Protein AF-A0A2E9PU95-F1 (afdb_monomer)

Foldseek 3Di:
DDDDDDDPPPPPPDDDPPPPDDPVNVCCVQQVVDPVSVVVNVVVVVVCCVPVVVVVCCVPPPDPCVVCLQCLVCQAFNLQDPVLCVLVVVLLLLVLLLVLLLCLQPVVPPPVVLVVSLVVQLVVVVSSVNRVVVNPDDDPPDDDPPPVSPRSSVSSVVSSVCSNVDDPVSVVVSVVSVVVSLVVSVCSSQFDDCPDPPGHGDDPVSGRPNNVCVSVVVVCCVVVVVVVVVLVVQCVDPPPVSVVVSVVVVVVVVVDD

Secondary structure (DSSP, 8-state):
-------------PPP------HHHHHHHHHSSSHHHHHHHHHHHHHHHHHHHHHHHIIIII--HHHHHHTHHHHHHTT--GGGTHHHHHHHHHHHHHHHHHHHHH-TT-HHHHHHHHHHHHHHHHHHHHHHHTTS---SS-----TTSSHHHHHHHHHHHHHHH--HHHHHHHHHHHHHHHHHHHHHHH-S-TT-SSS----GGGS-HHHHHHHHHHHHHHHHHHHHHHHHHHTT-S-HHHHHHHHHHHHHHHH--

pLDDT: mean 78.93, std 15.14, range [41.62, 97.94]

Solvent-accessible surface area (backbone atoms only — not comparable to full-atom values): 14502 Å² total; per-residue (Å²): 137,85,82,78,81,76,81,79,76,74,77,78,74,69,76,76,82,78,80,80,64,51,75,68,55,45,46,42,63,72,43,50,64,40,75,64,37,39,50,51,46,52,50,51,51,50,51,48,47,67,53,48,50,57,52,50,49,37,61,77,72,66,55,64,61,64,62,52,44,66,36,36,47,46,53,46,39,34,70,45,60,76,92,56,46,64,43,58,50,50,44,50,45,52,50,41,27,48,54,18,25,45,43,19,49,73,47,76,86,48,70,68,54,56,58,51,51,54,48,47,49,41,66,60,45,49,64,56,54,60,18,47,60,64,69,76,61,101,55,96,85,64,86,66,83,61,84,79,70,56,53,58,53,46,43,22,52,48,22,22,52,52,15,58,75,42,54,76,64,51,50,52,52,42,58,52,43,62,68,46,43,59,63,50,40,54,44,54,59,29,27,80,37,78,86,38,92,89,37,46,50,45,59,79,88,33,54,10,70,49,45,48,49,52,53,51,52,50,50,48,49,68,56,44,49,58,52,52,51,52,37,58,51,33,50,69,44,87,52,66,68,57,18,49,53,30,46,52,53,52,53,48,66,72,70,51,133

Radius of gyration: 27.59 Å; Cα contacts (8 Å, |Δi|>4): 178; chains: 1; bounding box: 68×47×90 Å

Mean predicted aligned error: 12.64 Å

Sequence (257 aa):
MAVMAGEHKRRDVLPPPVERYTVLGWLYKNLFSSWYNILLTGLSLGIIYIVLKPTLVWAFTKARWVSVALNMANLFVGVYPREELWRVWWAVYVLVALIGLSWGAHFRNHGRGVVFFSALALLGALPIELSVMDMQRESLLYLPLPAEFLPVGLVGAIAIAVGRFGAQHVRALVNYGWILYVPVVLLLIRGISPEHALLPLVRTSEWGGLMLNIIVSSTALVLGLPIGIALALGRRSQLPVLRALCIAFIEWIRGAP

Structure (mmCIF, N/CA/C/O backbone):
data_AF-A0A2E9PU95-F1
#
_entry.id   AF-A0A2E9PU95-F1
#
loop_
_atom_site.group_PDB
_atom_site.id
_atom_site.type_symbol
_atom_site.label_atom_id
_atom_site.label_alt_id
_atom_site.label_comp_id
_atom_site.label_asym_id
_atom_site.label_entity_id
_atom_site.label_seq_id
_atom_site.pdbx_PDB_ins_code
_atom_site.Cartn_x
_atom_site.Cartn_y
_atom_site.Cartn_z
_atom_site.occupancy
_atom_site.B_iso_or_equiv
_atom_site.auth_seq_id
_atom_site.auth_comp_id
_atom_site.auth_asym_id
_atom_site.auth_atom_id
_atom_site.pdbx_PDB_model_num
ATOM 1 N N . MET A 1 1 ? -39.536 27.096 59.351 1.00 41.62 1 MET A N 1
ATOM 2 C CA . MET A 1 1 ? -38.771 25.841 59.182 1.00 41.62 1 MET A CA 1
ATOM 3 C C . MET A 1 1 ? -37.877 25.997 57.964 1.00 41.62 1 MET A C 1
ATOM 5 O O . MET A 1 1 ? -38.366 25.914 56.847 1.00 41.62 1 MET A O 1
ATOM 9 N N . ALA A 1 2 ? -36.607 26.341 58.183 1.00 41.88 2 ALA A N 1
ATOM 10 C CA . ALA A 1 2 ? -35.616 26.485 57.122 1.00 41.88 2 ALA A CA 1
ATOM 11 C C . ALA A 1 2 ? -35.110 25.092 56.727 1.00 41.88 2 ALA A C 1
ATOM 13 O O . ALA A 1 2 ? -34.584 24.361 57.566 1.00 41.88 2 ALA A O 1
ATOM 14 N N . VAL A 1 3 ? -35.319 24.707 55.470 1.00 47.25 3 VAL A N 1
ATOM 15 C CA . VAL A 1 3 ? -34.769 23.472 54.908 1.00 47.25 3 VAL A CA 1
ATOM 16 C C . VAL A 1 3 ? -33.298 23.734 54.594 1.00 47.25 3 VAL A C 1
ATOM 18 O O . VAL A 1 3 ? -32.973 24.557 53.742 1.00 47.25 3 VAL A O 1
ATOM 21 N N . MET A 1 4 ? -32.419 23.062 55.334 1.00 46.84 4 MET A N 1
ATOM 22 C CA . MET A 1 4 ? -30.968 23.104 55.164 1.00 46.84 4 MET A CA 1
ATOM 23 C C . MET A 1 4 ? -30.601 22.511 53.801 1.00 46.84 4 MET A C 1
ATOM 25 O O . MET A 1 4 ? -30.781 21.316 53.565 1.00 46.84 4 MET A O 1
ATOM 29 N N . ALA A 1 5 ? -30.089 23.352 52.903 1.00 52.81 5 ALA A N 1
ATOM 30 C CA . ALA A 1 5 ? -29.461 22.913 51.667 1.00 52.81 5 ALA A CA 1
ATOM 31 C C . ALA A 1 5 ? -28.201 22.105 52.017 1.00 52.81 5 ALA A C 1
ATOM 33 O O . ALA A 1 5 ? -27.223 22.651 52.522 1.00 52.81 5 ALA A O 1
ATOM 34 N N . GLY A 1 6 ? -28.239 20.793 51.791 1.00 51.34 6 GLY A N 1
ATOM 35 C CA . GLY A 1 6 ? -27.064 19.942 51.926 1.00 51.34 6 GLY A CA 1
ATOM 36 C C . GLY A 1 6 ? -26.033 20.303 50.860 1.00 51.34 6 GLY A C 1
ATOM 37 O O . GLY A 1 6 ? -26.295 20.158 49.666 1.00 51.34 6 GLY A O 1
ATOM 38 N N . GLU A 1 7 ? -24.857 20.760 51.284 1.00 52.44 7 GLU A N 1
ATOM 39 C CA . GLU A 1 7 ? -23.710 20.967 50.404 1.00 52.44 7 GLU A CA 1
ATOM 40 C C . GLU A 1 7 ? -23.303 19.636 49.752 1.00 52.44 7 GLU A C 1
ATOM 42 O O . GLU A 1 7 ? -22.724 18.742 50.374 1.00 52.44 7 GLU A O 1
ATOM 47 N N . HIS A 1 8 ? -23.595 19.488 48.460 1.00 58.09 8 HIS A N 1
ATOM 48 C CA . H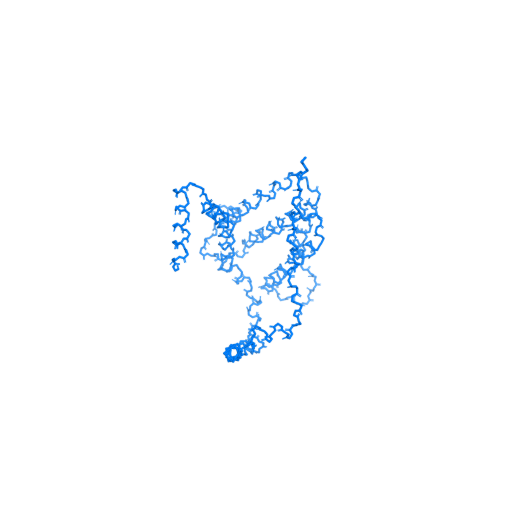IS A 1 8 ? -22.977 18.465 47.627 1.00 58.09 8 HIS A CA 1
ATOM 49 C C . HIS A 1 8 ? -21.489 18.791 47.460 1.00 58.09 8 HIS A C 1
ATOM 51 O O . HIS A 1 8 ? -21.093 19.551 46.577 1.00 58.09 8 HIS A O 1
ATOM 57 N N . LYS A 1 9 ? -20.657 18.192 48.316 1.00 57.81 9 LYS A N 1
ATOM 58 C CA . LYS A 1 9 ? -19.197 18.197 48.203 1.00 57.81 9 LYS A CA 1
ATOM 59 C C . LYS A 1 9 ? -18.811 17.602 46.841 1.00 57.81 9 LYS A C 1
ATOM 61 O O . LYS A 1 9 ? -18.852 16.381 46.665 1.00 57.81 9 LYS A O 1
ATOM 66 N N . ARG A 1 10 ? -18.494 18.452 45.851 1.00 60.69 10 ARG A N 1
ATOM 67 C CA . ARG A 1 10 ? -17.912 18.009 44.573 1.00 60.69 10 ARG A CA 1
ATOM 68 C C . ARG A 1 10 ? -16.695 17.158 44.919 1.00 60.69 10 ARG A C 1
ATOM 70 O O . ARG A 1 10 ? -15.812 17.608 45.638 1.00 60.69 10 ARG A O 1
ATOM 77 N N . ARG A 1 11 ? -16.673 15.909 44.454 1.00 60.53 11 ARG A N 1
ATOM 78 C CA . ARG A 1 11 ? -15.455 15.102 44.502 1.00 60.53 11 ARG A CA 1
ATOM 79 C C . ARG A 1 11 ? -14.453 15.814 43.608 1.00 60.53 11 ARG A C 1
ATOM 81 O O . ARG A 1 11 ? -14.644 15.824 42.394 1.00 60.53 11 ARG A O 1
ATOM 88 N N . ASP A 1 12 ? -13.452 16.442 44.211 1.00 66.56 12 ASP A N 1
ATOM 89 C CA . ASP A 1 12 ? -12.313 16.989 43.488 1.00 66.56 12 ASP A CA 1
ATOM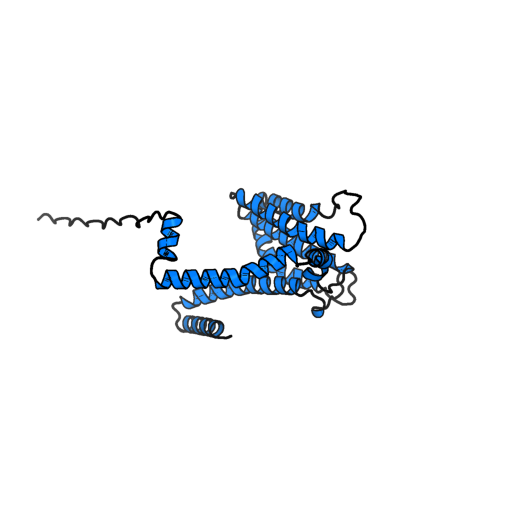 90 C C . ASP A 1 12 ? -11.653 15.827 42.748 1.00 66.56 12 ASP A C 1
ATOM 92 O O . ASP A 1 12 ? -10.976 14.979 43.331 1.00 66.56 12 ASP A O 1
ATOM 96 N N . VAL A 1 13 ? -11.948 15.726 41.452 1.00 70.00 13 VAL A N 1
ATOM 97 C CA . VAL A 1 13 ? -11.280 14.789 40.560 1.00 70.00 13 VAL A CA 1
ATOM 98 C C . VAL A 1 13 ? -9.871 15.334 40.409 1.00 70.00 13 VAL A C 1
ATOM 100 O O . VAL A 1 13 ? -9.631 16.245 39.617 1.00 70.00 13 VAL A O 1
ATOM 103 N N . LEU A 1 14 ? -8.955 14.826 41.235 1.00 71.75 14 LEU A N 1
ATOM 104 C CA . LEU A 1 14 ? -7.538 15.112 41.087 1.00 71.75 14 LEU A CA 1
ATOM 105 C C . LEU A 1 14 ? -7.148 14.792 39.636 1.00 71.75 14 LEU A C 1
ATOM 107 O O . LEU A 1 14 ? -7.551 13.740 39.121 1.00 71.75 14 LEU A O 1
ATOM 111 N N . PRO A 1 15 ? -6.406 15.681 38.952 1.00 72.81 15 PRO A N 1
ATOM 112 C CA . PRO A 1 15 ? -5.904 15.370 37.625 1.00 72.81 15 PRO A CA 1
ATOM 113 C C . PRO A 1 15 ? -5.108 14.060 37.699 1.00 72.81 15 PRO A C 1
ATOM 115 O O . PRO A 1 15 ? -4.431 13.821 38.706 1.00 72.81 15 PRO A O 1
ATOM 118 N N . PRO A 1 16 ? -5.200 13.190 36.674 1.00 69.00 16 PRO A N 1
ATOM 119 C CA . PRO A 1 16 ? -4.482 11.926 36.678 1.00 69.00 16 PRO A CA 1
ATOM 120 C C . PRO A 1 16 ? -2.999 12.202 36.956 1.00 69.00 16 PRO A C 1
ATOM 122 O O . PRO A 1 16 ? -2.447 13.142 36.372 1.00 69.00 16 PRO A O 1
ATOM 125 N N . PRO A 1 17 ? -2.359 11.439 37.860 1.00 70.94 17 PRO A N 1
ATOM 126 C CA . PRO A 1 17 ? -0.967 11.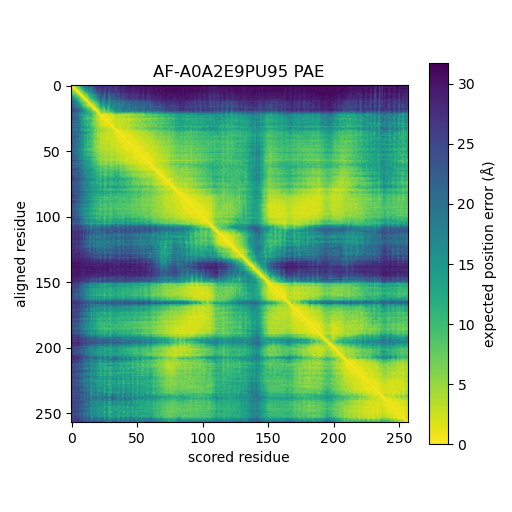663 38.204 1.00 70.94 17 PRO A CA 1
ATOM 127 C C . PRO A 1 17 ? -0.130 11.576 36.928 1.00 70.94 17 PRO A C 1
ATOM 129 O O . PRO A 1 17 ? -0.003 10.522 36.308 1.00 70.94 17 PRO A O 1
ATOM 132 N N . VAL A 1 18 ? 0.418 12.713 36.502 1.00 67.00 18 VAL A N 1
ATOM 133 C CA . VAL A 1 18 ? 1.381 12.771 35.404 1.00 67.00 18 VAL A CA 1
ATOM 134 C C . VAL A 1 18 ? 2.715 12.278 35.945 1.00 67.00 18 VAL A C 1
ATOM 136 O O . VAL A 1 18 ? 3.550 13.064 36.390 1.00 67.00 18 VAL A O 1
ATOM 139 N N . GLU A 1 19 ? 2.909 10.959 35.940 1.00 67.38 19 GLU A N 1
ATOM 140 C CA . GLU A 1 19 ? 4.222 10.365 36.185 1.00 67.38 19 GLU A CA 1
ATOM 141 C C . GLU A 1 19 ? 5.166 10.804 35.054 1.00 67.38 19 GLU A C 1
ATOM 143 O O . GLU A 1 19 ? 5.182 10.249 33.955 1.00 67.38 19 GLU A O 1
ATOM 148 N N . ARG A 1 20 ? 5.939 11.868 35.303 1.00 68.06 20 ARG A N 1
ATOM 149 C CA . ARG A 1 20 ? 7.007 12.327 34.410 1.00 68.06 20 ARG A CA 1
ATOM 150 C C . ARG A 1 20 ? 8.182 11.361 34.520 1.00 68.06 20 ARG A C 1
ATOM 152 O O . ARG A 1 20 ? 9.122 11.602 35.274 1.00 68.06 20 ARG A O 1
ATOM 159 N N . TYR A 1 21 ? 8.135 10.254 33.787 1.00 71.44 21 TYR A N 1
ATOM 160 C CA . TYR A 1 21 ? 9.310 9.400 33.650 1.00 71.44 21 TYR A CA 1
ATOM 161 C C . TYR A 1 21 ? 10.392 10.130 32.855 1.00 71.44 21 TYR A C 1
ATOM 163 O O . TYR A 1 21 ? 10.135 10.676 31.782 1.00 71.44 21 TYR A O 1
ATOM 171 N N . THR A 1 22 ? 11.628 10.083 33.343 1.00 87.25 22 THR A N 1
ATOM 172 C CA . THR A 1 22 ? 12.791 10.216 32.463 1.00 87.25 22 THR A CA 1
ATOM 173 C C . THR A 1 22 ? 12.928 8.933 31.635 1.00 87.25 22 THR A C 1
ATOM 175 O O . THR A 1 22 ? 12.466 7.872 32.058 1.00 87.25 22 THR A O 1
ATOM 178 N N . VAL A 1 23 ? 13.572 8.994 30.462 1.00 88.44 23 VAL A N 1
ATOM 179 C CA . VAL A 1 23 ? 13.792 7.807 29.602 1.00 88.44 23 VAL A CA 1
ATOM 180 C C . VAL A 1 23 ? 14.434 6.659 30.395 1.00 88.44 23 VAL A C 1
ATOM 182 O O . VAL A 1 23 ? 13.987 5.518 30.314 1.00 88.44 23 VAL A O 1
ATOM 185 N N . LEU A 1 24 ? 15.421 6.975 31.241 1.00 87.44 24 LEU A N 1
ATOM 186 C CA . LEU A 1 24 ? 16.069 6.014 32.140 1.00 87.44 24 LEU A CA 1
ATOM 187 C C . LEU A 1 24 ? 15.109 5.446 33.197 1.00 87.44 24 LEU A C 1
ATOM 189 O O . LEU A 1 24 ? 15.106 4.239 33.431 1.00 87.44 24 LEU A O 1
ATOM 193 N N . GLY A 1 25 ? 14.263 6.288 33.801 1.00 86.56 25 GLY A N 1
ATOM 194 C CA . GLY A 1 25 ? 13.257 5.847 34.771 1.00 86.56 25 GLY A CA 1
ATOM 195 C C . GLY A 1 25 ? 12.215 4.908 34.157 1.00 86.56 25 GLY A C 1
ATOM 196 O O . GLY A 1 25 ? 11.824 3.923 34.782 1.00 86.56 25 GLY A O 1
ATOM 197 N N . TRP A 1 26 ? 11.818 5.159 32.906 1.00 87.94 26 TRP A N 1
ATOM 198 C CA . TRP A 1 26 ? 10.936 4.265 32.156 1.00 87.94 26 TRP A CA 1
ATOM 199 C C . TRP A 1 26 ? 11.609 2.917 31.862 1.00 87.94 26 TRP A C 1
ATOM 201 O O . TRP A 1 26 ? 10.991 1.876 32.086 1.00 87.94 26 TRP A O 1
ATOM 211 N N . LEU A 1 27 ? 12.875 2.918 31.422 1.00 89.38 27 LEU A N 1
ATOM 212 C CA . LEU A 1 27 ? 13.629 1.688 31.143 1.00 89.38 27 LEU A CA 1
ATOM 213 C C . LEU A 1 27 ? 13.774 0.825 32.398 1.00 89.38 27 LEU A C 1
ATOM 215 O O . LEU A 1 27 ? 13.485 -0.367 32.353 1.00 89.38 27 LEU A O 1
ATOM 219 N N . TYR A 1 28 ? 14.158 1.419 33.529 1.00 89.25 28 TYR A N 1
ATOM 220 C CA . TYR A 1 28 ? 14.288 0.677 34.781 1.00 89.25 28 TYR A CA 1
ATOM 221 C C . TY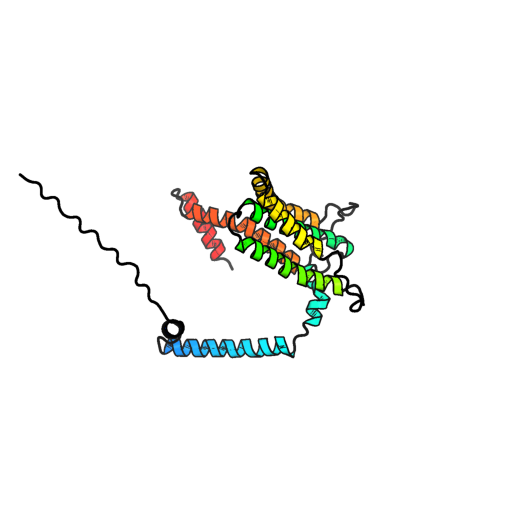R A 1 28 ? 12.950 0.071 35.226 1.00 89.25 28 TYR A C 1
ATOM 223 O O . TYR A 1 28 ? 12.880 -1.117 35.530 1.00 89.25 28 TYR A O 1
ATOM 231 N N . LYS A 1 29 ? 11.862 0.853 35.179 1.00 87.44 29 LYS A N 1
ATOM 232 C CA . LYS A 1 29 ? 10.522 0.401 35.583 1.00 87.44 29 LYS A CA 1
ATOM 233 C C . LYS A 1 29 ? 9.963 -0.717 34.691 1.00 87.44 29 LYS A C 1
ATOM 235 O O . LYS A 1 29 ? 9.307 -1.621 35.203 1.00 87.44 29 LYS A O 1
ATOM 240 N N . ASN A 1 30 ? 10.207 -0.674 33.380 1.00 90.00 30 ASN A N 1
ATOM 241 C CA . ASN A 1 30 ? 9.618 -1.636 32.440 1.00 90.00 30 ASN A CA 1
ATOM 242 C C . ASN A 1 30 ? 10.513 -2.853 32.168 1.00 90.00 30 ASN A C 1
ATOM 244 O O . ASN A 1 30 ? 9.999 -3.960 32.062 1.00 90.00 30 ASN A O 1
ATOM 248 N N . LEU A 1 31 ? 11.832 -2.670 32.074 1.00 90.75 31 LEU A N 1
ATOM 249 C CA . LEU A 1 31 ? 12.761 -3.733 31.668 1.00 90.75 31 LEU A CA 1
ATOM 250 C C . LEU A 1 31 ? 13.513 -4.360 32.847 1.00 90.75 31 LEU A C 1
ATOM 252 O O . LEU A 1 31 ? 13.837 -5.542 32.806 1.00 90.75 31 LEU A O 1
ATOM 256 N N . PHE A 1 32 ? 13.781 -3.602 33.914 1.00 93.19 32 PHE A N 1
ATOM 257 C CA . PHE A 1 32 ? 14.683 -4.032 34.994 1.00 93.19 32 PHE A CA 1
ATOM 258 C C . PHE A 1 32 ? 14.041 -4.009 36.390 1.00 93.19 32 PHE A C 1
ATOM 260 O O . PHE A 1 32 ? 14.740 -4.056 37.397 1.00 93.19 32 PHE A O 1
ATOM 267 N N . SER A 1 33 ? 12.709 -3.955 36.468 1.00 90.25 33 SER A N 1
ATOM 268 C CA . SER A 1 33 ? 11.973 -3.775 37.729 1.00 90.25 33 SER A CA 1
ATOM 269 C C . SER A 1 33 ? 11.989 -4.978 38.669 1.00 90.25 33 SER A C 1
ATOM 271 O O . SER A 1 33 ? 11.706 -4.830 39.854 1.00 90.25 33 SER A O 1
ATOM 273 N N . SER A 1 34 ? 12.304 -6.169 38.164 1.00 94.19 34 SER A N 1
ATOM 274 C CA . SER A 1 34 ? 12.409 -7.395 38.955 1.00 94.19 34 SER A CA 1
ATOM 275 C C . SER A 1 34 ? 13.559 -8.260 38.448 1.00 94.19 34 SER A C 1
ATOM 277 O O . SER A 1 34 ? 13.985 -8.122 37.301 1.00 94.19 34 SER A O 1
ATOM 279 N N . TRP A 1 35 ? 14.045 -9.186 39.277 1.00 92.62 35 TRP A N 1
ATOM 280 C CA . TRP A 1 35 ? 15.126 -10.103 38.895 1.00 92.62 35 TRP A CA 1
ATOM 281 C C . TRP A 1 35 ? 14.759 -10.965 37.672 1.00 92.62 35 TRP A C 1
ATOM 283 O O . TRP A 1 35 ? 15.606 -11.202 36.812 1.00 92.62 35 TRP A O 1
ATOM 293 N N . TYR A 1 36 ? 13.486 -11.364 37.547 1.00 93.25 36 TYR A N 1
ATOM 294 C CA . TYR A 1 36 ? 12.981 -12.068 36.369 1.00 93.25 36 TYR A CA 1
ATOM 295 C C . TYR A 1 36 ? 12.985 -11.163 35.133 1.00 93.25 36 TYR A C 1
ATOM 297 O O . TYR A 1 36 ? 13.423 -11.597 34.073 1.00 93.25 36 TYR A O 1
ATOM 305 N N . ASN A 1 37 ? 12.575 -9.896 35.262 1.00 92.69 37 ASN A N 1
ATOM 306 C CA . ASN A 1 37 ? 12.599 -8.945 34.145 1.00 92.69 37 ASN A CA 1
ATOM 307 C C . ASN A 1 37 ? 14.031 -8.642 33.692 1.00 92.69 37 ASN A C 1
ATOM 309 O O . ASN A 1 37 ? 14.277 -8.545 32.495 1.00 92.69 37 ASN A O 1
ATOM 313 N N . ILE A 1 38 ? 14.989 -8.573 34.620 1.00 93.62 38 ILE A N 1
ATOM 314 C CA . ILE A 1 38 ? 16.415 -8.444 34.293 1.00 93.62 38 ILE A CA 1
ATOM 315 C C . ILE A 1 38 ? 16.883 -9.661 33.481 1.00 93.62 38 ILE A C 1
ATOM 317 O O . ILE A 1 38 ? 17.506 -9.489 32.433 1.00 93.62 38 ILE A O 1
ATOM 321 N N . LEU A 1 39 ? 16.544 -10.879 33.919 1.00 95.88 39 LEU A N 1
ATOM 322 C CA . LEU A 1 39 ? 16.901 -12.115 33.218 1.00 95.88 39 LEU A CA 1
ATOM 323 C C . LEU A 1 39 ? 16.226 -12.214 31.841 1.00 95.88 39 LEU A C 1
ATOM 325 O O . LEU A 1 39 ? 16.897 -12.503 30.853 1.00 95.88 39 LEU A O 1
ATOM 329 N N . LEU A 1 40 ? 14.926 -11.922 31.753 1.00 95.00 40 LEU A N 1
ATOM 330 C CA . LEU A 1 40 ? 14.159 -11.938 30.508 1.00 95.00 40 LEU A CA 1
ATOM 331 C C . LEU A 1 40 ? 14.652 -10.867 29.530 1.00 95.00 40 LEU A C 1
ATOM 333 O O . LEU A 1 40 ? 14.781 -11.143 28.339 1.00 95.00 40 LEU A O 1
ATOM 337 N N . THR A 1 41 ? 14.969 -9.668 30.019 1.00 95.00 41 THR A N 1
ATOM 338 C CA . THR A 1 41 ? 15.545 -8.587 29.210 1.00 95.00 41 THR A CA 1
ATOM 339 C C . THR A 1 41 ? 16.924 -8.983 28.699 1.00 95.00 41 THR A C 1
ATOM 341 O O . THR A 1 41 ? 17.192 -8.836 27.510 1.00 95.00 41 THR A O 1
ATOM 344 N N . GLY A 1 42 ? 17.783 -9.547 29.555 1.00 96.44 42 GLY A N 1
ATOM 345 C CA . GLY A 1 42 ? 19.097 -10.050 29.154 1.00 96.44 42 GLY A CA 1
ATOM 346 C C . GLY A 1 42 ? 19.004 -11.148 28.093 1.00 96.44 42 GLY A C 1
ATOM 347 O O . GLY A 1 42 ? 19.674 -11.068 27.065 1.00 96.44 42 GLY A O 1
ATOM 348 N N . LEU A 1 43 ? 18.118 -12.129 28.293 1.00 97.25 43 LEU A N 1
ATOM 349 C CA . LEU A 1 43 ? 17.858 -13.199 27.328 1.00 97.25 43 LEU A CA 1
ATOM 350 C C . LEU A 1 43 ? 17.321 -12.648 26.000 1.00 97.25 43 LEU A C 1
ATOM 352 O O . LEU A 1 43 ? 17.817 -13.016 24.938 1.00 97.25 43 LEU A O 1
ATOM 356 N N . SER A 1 44 ? 16.351 -11.732 26.053 1.00 96.12 44 SER A N 1
ATOM 357 C CA . SER A 1 44 ? 15.765 -11.100 24.866 1.00 96.12 44 SER A CA 1
ATOM 358 C C . SER A 1 44 ? 16.812 -10.310 24.083 1.00 96.12 44 SER A C 1
ATOM 360 O O . SER A 1 44 ? 16.903 -10.455 22.868 1.00 96.12 44 SER A O 1
ATOM 362 N N . LEU A 1 45 ? 17.655 -9.528 24.767 1.00 96.69 45 LEU A N 1
ATOM 363 C CA . LEU A 1 45 ? 18.768 -8.809 24.143 1.00 96.69 45 LEU A CA 1
ATOM 364 C C . LEU A 1 45 ? 19.803 -9.769 23.548 1.00 96.69 45 LEU A C 1
ATOM 366 O O . LEU A 1 45 ? 20.306 -9.509 22.457 1.00 96.69 45 LEU A O 1
ATOM 370 N N . GLY A 1 46 ? 20.084 -10.889 24.218 1.00 97.31 46 GLY A N 1
ATOM 371 C CA . GLY A 1 46 ? 20.946 -11.949 23.701 1.00 97.31 46 GLY A CA 1
ATOM 372 C C . GLY A 1 46 ? 20.407 -12.555 22.404 1.00 97.31 46 GLY A C 1
ATOM 373 O O . GLY A 1 46 ? 21.138 -12.640 21.421 1.00 97.31 46 GLY A O 1
ATOM 374 N N . ILE A 1 47 ? 19.117 -12.904 22.362 1.00 97.81 47 ILE A N 1
ATOM 375 C CA . ILE A 1 47 ? 18.452 -13.427 21.157 1.00 97.81 47 ILE A CA 1
ATOM 376 C C . ILE A 1 47 ? 18.466 -12.382 20.040 1.00 97.81 47 ILE A C 1
ATOM 378 O O . ILE A 1 47 ? 18.856 -12.696 18.914 1.00 97.81 47 ILE A O 1
ATOM 382 N N . ILE A 1 48 ? 18.101 -11.134 20.351 1.00 97.75 48 ILE A N 1
ATOM 383 C CA . ILE A 1 48 ? 18.154 -10.028 19.390 1.00 97.75 48 ILE A CA 1
ATOM 384 C C . ILE A 1 48 ? 19.569 -9.900 18.840 1.00 97.75 48 ILE A C 1
ATOM 386 O O . ILE A 1 48 ? 19.723 -9.816 17.632 1.00 97.75 48 ILE A O 1
ATOM 390 N N . TYR A 1 49 ? 20.606 -9.941 19.675 1.00 97.56 49 TYR A N 1
ATOM 391 C CA . TYR A 1 49 ? 21.990 -9.859 19.214 1.00 97.56 49 TYR A CA 1
ATOM 392 C C . TYR A 1 49 ? 22.375 -11.034 18.305 1.00 97.56 49 TYR A C 1
ATOM 394 O O . TYR A 1 49 ? 22.964 -10.814 17.244 1.00 97.56 49 TYR A O 1
ATOM 402 N N . ILE A 1 50 ? 22.019 -12.266 18.688 1.00 97.94 50 ILE A N 1
ATOM 403 C CA . ILE A 1 50 ? 22.309 -13.488 17.922 1.00 97.94 50 ILE A CA 1
ATOM 404 C C . ILE A 1 50 ? 21.655 -13.449 16.537 1.00 97.94 50 ILE A C 1
ATOM 406 O O . ILE A 1 50 ? 22.273 -13.902 15.579 1.00 97.94 50 ILE A O 1
ATOM 410 N N . VAL A 1 51 ? 20.449 -12.890 16.408 1.00 97.44 51 VAL A N 1
ATOM 411 C CA . VAL A 1 51 ? 19.748 -12.761 15.118 1.00 97.44 51 VAL A CA 1
ATOM 412 C C . VAL A 1 51 ? 20.220 -11.526 14.350 1.00 97.44 51 VAL A C 1
ATOM 414 O O . VAL A 1 51 ? 20.579 -11.605 13.179 1.00 97.44 51 VAL A O 1
ATOM 417 N N . LEU A 1 52 ? 20.265 -10.372 15.010 1.00 97.00 52 LEU A N 1
ATOM 418 C CA . LEU A 1 52 ? 20.496 -9.083 14.372 1.00 97.00 52 LEU A CA 1
ATOM 419 C C . LEU A 1 52 ? 21.928 -8.950 13.857 1.00 97.00 52 LEU A C 1
ATOM 421 O O . LEU A 1 52 ? 22.126 -8.459 12.749 1.00 97.00 52 LEU A O 1
ATOM 425 N N . LYS A 1 53 ? 22.934 -9.405 14.614 1.00 97.06 53 LYS A N 1
ATOM 426 C CA . LYS A 1 53 ? 24.338 -9.306 14.193 1.00 97.06 53 LYS A CA 1
ATOM 427 C C . LYS A 1 53 ? 24.593 -9.997 12.844 1.00 97.06 53 LYS A C 1
ATOM 429 O O . LYS A 1 53 ? 25.099 -9.317 11.952 1.00 97.06 53 LYS A O 1
ATOM 434 N N . PRO A 1 54 ? 24.285 -11.295 12.638 1.00 96.94 54 PRO A N 1
ATOM 435 C CA . PRO A 1 54 ? 24.511 -11.934 11.346 1.00 96.94 54 PRO A CA 1
ATOM 436 C C . PRO A 1 54 ? 23.643 -11.328 10.241 1.00 96.94 54 PRO A C 1
ATOM 438 O O . PRO A 1 54 ? 24.146 -11.187 9.129 1.00 96.94 54 PRO A O 1
ATOM 441 N N . THR A 1 55 ? 22.405 -10.903 10.529 1.00 96.50 55 THR A N 1
ATOM 442 C CA . THR A 1 55 ? 21.562 -10.198 9.550 1.00 96.50 55 THR A CA 1
ATOM 443 C C . TH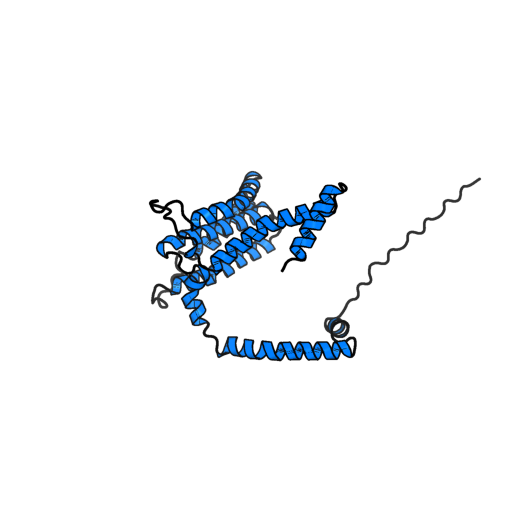R A 1 55 ? 22.204 -8.894 9.087 1.00 96.50 55 THR A C 1
ATOM 445 O O . THR A 1 55 ? 22.294 -8.667 7.885 1.00 96.50 55 THR A O 1
ATOM 448 N N . LEU A 1 56 ? 22.708 -8.061 10.004 1.00 96.81 56 LEU A N 1
ATOM 449 C CA . LEU A 1 56 ? 23.381 -6.805 9.662 1.00 96.81 56 LEU A CA 1
ATOM 450 C C . LEU A 1 56 ? 24.706 -7.056 8.936 1.00 96.81 56 LEU A C 1
ATOM 452 O O . LEU A 1 56 ? 24.973 -6.427 7.917 1.00 96.81 56 LEU A O 1
ATOM 456 N N . VAL A 1 57 ? 25.521 -8.005 9.406 1.00 96.94 57 VAL A N 1
ATOM 457 C CA . VAL A 1 57 ? 26.774 -8.364 8.725 1.00 96.94 57 VAL A CA 1
ATOM 458 C C . VAL A 1 57 ? 26.478 -8.828 7.304 1.00 96.94 57 VAL A C 1
ATOM 460 O O . VAL A 1 57 ? 27.101 -8.339 6.367 1.00 96.94 57 VAL A O 1
ATOM 463 N N . TRP A 1 58 ? 25.507 -9.719 7.107 1.00 96.12 58 TRP A N 1
ATOM 464 C CA . TRP A 1 58 ? 25.092 -10.126 5.769 1.00 96.12 58 TRP A CA 1
ATOM 465 C C . TRP A 1 58 ? 24.616 -8.924 4.945 1.00 96.12 58 TRP A C 1
ATOM 467 O O . TRP A 1 58 ? 25.149 -8.709 3.859 1.00 96.12 58 TRP A O 1
ATOM 477 N N . ALA A 1 59 ? 23.701 -8.114 5.481 1.00 94.25 59 ALA A N 1
ATOM 478 C CA . ALA A 1 59 ? 23.099 -6.981 4.786 1.00 94.25 59 ALA A CA 1
ATOM 479 C C . ALA A 1 59 ? 24.138 -5.952 4.322 1.00 94.25 59 ALA A C 1
ATOM 481 O O . ALA A 1 59 ? 24.035 -5.454 3.211 1.00 94.25 59 ALA A O 1
ATOM 482 N N . PHE A 1 60 ? 25.160 -5.650 5.123 1.00 94.25 60 PHE A N 1
ATOM 483 C CA . PHE A 1 60 ? 26.130 -4.603 4.784 1.00 94.25 60 PHE A CA 1
ATOM 484 C C . PHE A 1 60 ? 27.433 -5.115 4.162 1.00 94.25 60 PHE A C 1
ATOM 486 O O . PHE A 1 60 ? 28.153 -4.323 3.564 1.00 94.25 60 PHE A O 1
ATOM 493 N N . THR A 1 61 ? 27.757 -6.410 4.273 1.00 92.88 61 THR A N 1
ATOM 494 C CA . THR A 1 61 ? 29.042 -6.942 3.765 1.00 92.88 61 THR A CA 1
ATOM 495 C C . THR A 1 61 ? 28.903 -8.010 2.686 1.00 92.88 61 THR A C 1
ATOM 497 O O . THR A 1 61 ? 29.777 -8.119 1.832 1.00 92.88 61 THR A O 1
ATOM 500 N N . LYS A 1 62 ? 27.828 -8.811 2.701 1.00 92.00 62 LYS A N 1
ATOM 501 C CA . LYS A 1 62 ? 27.664 -9.956 1.785 1.00 92.00 62 LYS A CA 1
ATOM 502 C C . LYS A 1 62 ? 26.554 -9.752 0.758 1.00 92.00 62 LYS A C 1
ATOM 504 O O . LYS A 1 62 ? 26.621 -10.326 -0.327 1.00 92.00 62 LYS A O 1
ATOM 509 N N . ALA A 1 63 ? 25.518 -8.994 1.106 1.00 90.00 63 ALA A N 1
ATOM 510 C CA . ALA A 1 63 ? 24.350 -8.801 0.267 1.00 90.00 63 ALA A CA 1
ATOM 511 C C . ALA A 1 63 ? 24.713 -8.021 -1.002 1.00 90.00 63 ALA A C 1
ATOM 513 O O . ALA A 1 63 ? 25.314 -6.948 -0.960 1.00 90.00 63 ALA A O 1
ATOM 514 N N . ARG A 1 64 ? 24.319 -8.568 -2.153 1.00 86.88 64 ARG A N 1
ATOM 515 C CA . ARG A 1 64 ? 24.510 -7.943 -3.464 1.00 86.88 64 ARG A CA 1
ATOM 516 C C . ARG A 1 64 ? 23.282 -7.113 -3.820 1.00 86.88 64 ARG A C 1
ATOM 518 O O . ARG A 1 64 ? 22.459 -7.525 -4.631 1.00 86.88 64 ARG A O 1
ATOM 525 N N . TRP A 1 65 ? 23.160 -5.936 -3.211 1.00 80.62 65 TRP A N 1
ATOM 526 C CA . TRP A 1 65 ? 22.033 -5.021 -3.450 1.00 80.62 65 TRP A CA 1
ATOM 527 C C . TRP A 1 65 ? 21.889 -4.589 -4.910 1.00 80.62 65 TRP A C 1
ATOM 529 O O . TRP A 1 65 ? 20.780 -4.328 -5.364 1.00 80.62 65 TRP A O 1
ATOM 539 N N . VAL A 1 66 ? 22.988 -4.607 -5.668 1.00 77.88 66 VAL A N 1
ATOM 540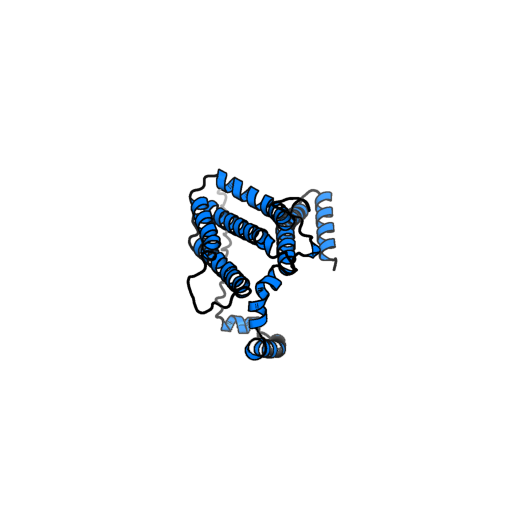 C CA . VAL A 1 66 ? 22.992 -4.369 -7.118 1.00 77.88 66 VAL A CA 1
ATOM 541 C C . VAL A 1 66 ? 22.020 -5.306 -7.843 1.00 77.88 66 VAL A C 1
ATOM 543 O O . VAL A 1 66 ? 21.304 -4.872 -8.734 1.00 77.88 66 VAL A O 1
ATOM 546 N N . SER A 1 67 ? 21.914 -6.574 -7.431 1.00 78.44 67 SER A N 1
ATOM 547 C CA . SER A 1 67 ? 20.988 -7.523 -8.061 1.00 78.44 67 SER A CA 1
ATOM 548 C C . SER A 1 67 ? 19.524 -7.157 -7.829 1.00 78.44 67 SER A C 1
ATOM 550 O O . SER A 1 67 ? 18.703 -7.404 -8.706 1.00 78.44 67 SER A O 1
ATOM 552 N N . VAL A 1 68 ? 19.203 -6.561 -6.676 1.00 75.31 68 VAL A N 1
ATOM 553 C CA . VAL A 1 68 ? 17.860 -6.044 -6.384 1.00 75.31 68 VAL A CA 1
ATOM 554 C C . VAL A 1 68 ? 17.582 -4.841 -7.272 1.00 75.31 68 VAL A C 1
ATOM 556 O O . VAL A 1 68 ? 16.564 -4.843 -7.952 1.00 75.31 68 VAL A O 1
ATOM 559 N N . ALA A 1 69 ? 18.507 -3.875 -7.320 1.00 68.88 69 ALA A N 1
ATOM 560 C CA . ALA A 1 69 ? 18.380 -2.659 -8.123 1.00 68.88 69 ALA A CA 1
ATOM 561 C C . ALA A 1 69 ? 18.184 -2.966 -9.619 1.00 68.88 69 ALA A C 1
ATOM 563 O O . ALA A 1 69 ? 17.213 -2.506 -10.209 1.00 68.88 69 ALA A O 1
ATOM 564 N N . LEU A 1 70 ? 19.019 -3.838 -10.195 1.00 67.44 70 LEU A N 1
ATOM 565 C CA . LEU A 1 70 ? 18.941 -4.233 -11.609 1.00 67.44 70 LEU A CA 1
ATOM 566 C C . LEU A 1 70 ? 17.683 -5.043 -11.960 1.00 67.44 70 LEU A C 1
ATOM 568 O O . LEU A 1 70 ? 17.335 -5.162 -13.129 1.00 67.44 70 LEU A O 1
ATOM 572 N N . ASN A 1 71 ? 17.011 -5.638 -10.969 1.00 74.12 71 ASN A N 1
ATOM 573 C CA . ASN A 1 71 ? 15.828 -6.474 -11.179 1.00 74.12 71 ASN A CA 1
ATOM 574 C C . ASN A 1 71 ? 14.562 -5.888 -10.553 1.00 74.12 71 ASN A C 1
ATOM 576 O O . ASN A 1 71 ? 13.573 -6.610 -10.432 1.00 74.12 71 ASN A O 1
ATOM 580 N N . MET A 1 72 ? 14.531 -4.610 -10.163 1.00 70.06 72 MET A N 1
ATOM 581 C CA . MET A 1 72 ? 13.328 -4.048 -9.537 1.00 70.06 72 MET A CA 1
ATOM 582 C C . MET A 1 72 ? 12.115 -4.160 -10.465 1.00 70.06 72 MET A C 1
ATOM 584 O O . MET A 1 72 ? 11.053 -4.572 -10.012 1.00 70.06 72 MET A O 1
ATOM 588 N N . ALA A 1 73 ? 12.271 -3.956 -11.775 1.00 70.12 73 ALA A N 1
ATOM 589 C CA . ALA A 1 73 ? 11.190 -4.192 -12.734 1.00 70.12 73 ALA A CA 1
ATOM 590 C C . ALA A 1 73 ? 10.617 -5.625 -12.667 1.00 70.12 73 ALA A C 1
ATOM 592 O O . ALA A 1 73 ? 9.404 -5.820 -12.747 1.00 70.12 73 ALA A O 1
ATOM 593 N N . ASN A 1 74 ? 11.475 -6.633 -12.485 1.00 76.50 74 ASN A N 1
ATOM 594 C CA . ASN A 1 74 ? 11.063 -8.028 -12.296 1.00 76.50 74 ASN A CA 1
ATOM 595 C C . ASN A 1 74 ? 10.443 -8.263 -10.913 1.00 76.50 74 ASN A C 1
ATOM 597 O O . ASN A 1 74 ? 9.502 -9.038 -10.788 1.00 76.50 74 ASN A O 1
ATOM 601 N N . LEU A 1 75 ? 10.932 -7.589 -9.871 1.00 75.31 75 LEU A N 1
ATOM 602 C CA . LEU A 1 75 ? 10.393 -7.708 -8.515 1.00 75.31 75 LEU A CA 1
ATOM 603 C C . LEU A 1 75 ? 8.990 -7.108 -8.400 1.00 75.31 75 LEU A C 1
ATOM 605 O O . LEU A 1 75 ? 8.110 -7.721 -7.799 1.00 75.31 75 LEU A O 1
ATOM 609 N N . PHE A 1 76 ? 8.777 -5.926 -8.980 1.00 74.38 76 PHE A N 1
ATOM 610 C CA . PHE A 1 76 ? 7.500 -5.223 -8.913 1.00 74.38 76 PHE A CA 1
ATOM 611 C C . PHE A 1 76 ? 6.468 -5.840 -9.852 1.00 74.38 76 PHE A C 1
ATOM 613 O O . PHE A 1 76 ? 5.353 -6.118 -9.417 1.00 74.38 76 PHE A O 1
ATOM 620 N N . VAL A 1 77 ? 6.839 -6.087 -11.112 1.00 75.94 77 VAL A N 1
ATOM 621 C CA . VAL A 1 77 ? 5.872 -6.427 -12.168 1.00 75.94 77 VAL A CA 1
ATOM 622 C C . VAL A 1 77 ? 6.015 -7.858 -12.694 1.00 75.94 77 VAL A C 1
ATOM 624 O O . VAL A 1 77 ? 5.134 -8.344 -13.395 1.00 75.94 77 VAL A O 1
ATOM 627 N N . GLY A 1 78 ? 7.053 -8.596 -12.293 1.00 81.38 78 GLY A N 1
ATOM 628 C CA . GLY A 1 78 ? 7.222 -10.003 -12.662 1.00 81.38 78 GLY A CA 1
ATOM 629 C C . GLY A 1 78 ? 7.396 -10.211 -14.163 1.00 81.38 78 GLY A C 1
ATOM 630 O O . GLY A 1 78 ? 8.209 -9.542 -14.800 1.00 81.38 78 GLY A O 1
ATOM 631 N N . VAL A 1 79 ? 6.620 -11.155 -14.705 1.00 83.38 79 VAL A N 1
ATOM 632 C CA . VAL A 1 79 ? 6.627 -11.570 -16.123 1.00 83.38 79 VAL A CA 1
ATOM 633 C C . VAL A 1 79 ? 5.626 -10.757 -16.957 1.00 83.38 79 VAL A C 1
ATOM 635 O O . VAL A 1 79 ? 5.307 -11.114 -18.087 1.00 83.38 79 VAL A O 1
ATOM 638 N N . TYR A 1 80 ? 5.108 -9.658 -16.409 1.00 83.94 80 TYR A N 1
ATOM 639 C CA . TYR A 1 80 ? 4.139 -8.827 -17.103 1.00 83.94 80 TYR A CA 1
ATOM 640 C C . TYR A 1 80 ? 4.736 -8.277 -18.415 1.00 83.94 80 TYR A C 1
ATOM 642 O O . TYR A 1 80 ? 5.874 -7.784 -18.394 1.00 83.94 80 TYR A O 1
ATOM 650 N N . PRO A 1 81 ? 4.007 -8.337 -19.550 1.00 83.62 81 PRO A N 1
ATOM 651 C CA . PRO A 1 81 ? 4.531 -7.922 -20.848 1.00 83.62 81 PRO A CA 1
ATOM 652 C C . PRO A 1 81 ? 5.081 -6.493 -20.816 1.00 83.62 81 PRO A C 1
ATOM 654 O O . PRO A 1 81 ? 4.397 -5.561 -20.390 1.00 83.62 81 PRO A O 1
ATOM 657 N N . ARG A 1 82 ? 6.327 -6.315 -21.275 1.00 76.81 82 ARG A N 1
ATOM 658 C CA . ARG A 1 82 ? 7.036 -5.024 -21.202 1.00 76.81 82 ARG A CA 1
ATOM 659 C C . ARG A 1 82 ? 6.330 -3.915 -21.966 1.00 76.81 82 ARG A C 1
ATOM 661 O O . ARG A 1 82 ? 6.255 -2.795 -21.474 1.00 76.81 82 ARG A O 1
ATOM 668 N N . GLU A 1 83 ? 5.760 -4.261 -23.111 1.00 76.75 83 GLU A N 1
ATOM 669 C CA . GLU A 1 83 ? 5.006 -3.342 -23.963 1.00 76.75 83 GLU A CA 1
ATOM 670 C C . GLU A 1 83 ? 3.725 -2.837 -23.292 1.00 76.75 83 GLU A C 1
ATOM 672 O O . GLU A 1 83 ? 3.236 -1.771 -23.638 1.00 76.75 83 GLU A O 1
ATOM 677 N N . GLU A 1 84 ? 3.219 -3.549 -22.281 1.00 80.31 84 GLU A N 1
ATOM 678 C CA . GLU A 1 84 ? 1.970 -3.226 -21.592 1.00 80.31 84 GLU A CA 1
ATOM 679 C C . GLU A 1 84 ? 2.180 -2.581 -20.216 1.00 80.31 84 GLU A C 1
ATOM 681 O O . GLU A 1 84 ? 1.209 -2.263 -19.522 1.00 80.31 84 GLU A O 1
ATOM 686 N N . LEU A 1 85 ? 3.435 -2.358 -19.797 1.00 77.12 85 LEU A N 1
ATOM 687 C CA . LEU A 1 85 ? 3.766 -1.779 -18.486 1.00 77.12 85 LEU A CA 1
ATOM 688 C C . LEU A 1 85 ? 3.158 -0.392 -18.268 1.00 77.12 85 LEU A C 1
ATOM 690 O O . LEU A 1 85 ? 2.912 -0.006 -17.124 1.00 77.12 85 LEU A O 1
ATOM 694 N N . TRP A 1 86 ? 2.859 0.336 -19.346 1.00 75.38 86 TRP A N 1
ATOM 695 C CA . TRP A 1 86 ? 2.157 1.617 -19.288 1.00 75.38 86 TRP A CA 1
ATOM 696 C C . TRP A 1 86 ? 0.838 1.514 -18.499 1.00 75.38 86 TRP A C 1
ATOM 698 O O . TRP A 1 86 ? 0.498 2.440 -17.769 1.00 75.38 86 TRP A O 1
ATOM 708 N N . ARG A 1 87 ? 0.137 0.370 -18.541 1.00 83.31 87 ARG A N 1
ATOM 709 C CA . ARG A 1 87 ? -1.099 0.115 -17.774 1.00 83.31 87 ARG A CA 1
ATOM 710 C C . ARG A 1 87 ? -0.871 0.149 -16.264 1.00 83.31 87 ARG A C 1
ATOM 712 O O . ARG A 1 87 ? -1.678 0.706 -15.522 1.00 83.31 87 ARG A O 1
ATOM 719 N N . VAL A 1 88 ? 0.241 -0.430 -15.813 1.00 80.38 88 VAL A N 1
ATOM 720 C CA . VAL A 1 88 ? 0.636 -0.446 -14.398 1.00 80.38 88 VAL A CA 1
ATOM 721 C C . VAL A 1 88 ? 1.011 0.966 -13.953 1.00 80.38 88 VAL A C 1
ATOM 723 O O . VAL A 1 88 ? 0.583 1.410 -12.889 1.00 80.38 88 VAL A O 1
ATOM 726 N N . TRP A 1 89 ? 1.716 1.714 -14.802 1.00 75.88 89 TRP A N 1
ATOM 727 C CA . TRP A 1 89 ? 2.015 3.122 -14.548 1.00 75.88 89 TRP A CA 1
ATOM 728 C C . TRP A 1 89 ? 0.754 3.983 -14.465 1.00 75.88 89 TRP A C 1
ATOM 730 O O . TRP A 1 89 ? 0.624 4.776 -13.537 1.00 75.88 89 TRP A O 1
ATOM 740 N N . TRP A 1 90 ? -0.229 3.782 -15.344 1.00 81.00 90 TRP A N 1
ATOM 741 C CA . TRP A 1 90 ? -1.528 4.458 -15.248 1.00 81.00 90 TRP A CA 1
ATOM 742 C C . TRP A 1 90 ? -2.263 4.162 -13.947 1.00 81.00 90 TRP A C 1
ATOM 744 O O . TRP A 1 90 ? -2.820 5.085 -13.353 1.00 81.00 90 TRP A O 1
ATOM 754 N N . ALA A 1 91 ? -2.217 2.924 -13.454 1.00 83.31 91 ALA A N 1
ATOM 755 C CA . ALA A 1 91 ? -2.761 2.607 -12.138 1.00 83.31 91 ALA A CA 1
ATOM 756 C C . ALA A 1 91 ? -2.085 3.441 -11.033 1.00 83.31 91 ALA A C 1
ATOM 758 O O . ALA A 1 91 ? -2.772 4.032 -10.198 1.00 83.31 91 ALA A O 1
ATOM 759 N N . VAL A 1 92 ? -0.755 3.575 -11.076 1.00 78.81 92 VAL A N 1
ATOM 760 C CA . VAL A 1 92 ? 0.008 4.406 -10.129 1.00 78.81 92 VAL A CA 1
ATOM 761 C C . VAL A 1 92 ? -0.340 5.892 -10.270 1.00 78.81 92 VAL A C 1
ATOM 763 O O . VAL A 1 92 ? -0.603 6.544 -9.259 1.00 78.81 92 VAL A O 1
ATOM 766 N N . TYR A 1 93 ? -0.411 6.436 -11.489 1.00 79.44 93 TYR A N 1
ATOM 767 C CA . TYR A 1 93 ? -0.790 7.836 -11.718 1.00 79.44 93 TYR A CA 1
ATOM 768 C C . TYR A 1 93 ? -2.180 8.148 -11.163 1.00 79.44 93 TYR A C 1
ATOM 770 O O . TYR A 1 93 ? -2.358 9.154 -10.476 1.00 79.44 93 TYR A O 1
ATOM 778 N N . VAL A 1 94 ? -3.162 7.277 -11.416 1.00 84.44 94 VAL A N 1
ATOM 779 C CA . VAL A 1 94 ? -4.527 7.447 -10.905 1.00 84.44 94 VAL A CA 1
ATOM 780 C C . VAL A 1 94 ? -4.548 7.355 -9.381 1.00 84.44 94 VAL A C 1
ATOM 782 O O . VAL A 1 94 ? -5.210 8.168 -8.738 1.00 84.44 94 VAL A O 1
ATOM 785 N N . LEU A 1 95 ? -3.794 6.429 -8.783 1.00 84.62 95 LEU A N 1
ATOM 786 C CA . LEU A 1 95 ? -3.682 6.318 -7.328 1.00 84.62 95 LEU A CA 1
ATOM 787 C C . LEU A 1 95 ? -3.117 7.597 -6.705 1.00 84.62 95 LEU A C 1
ATOM 789 O O . LEU A 1 95 ? -3.700 8.146 -5.771 1.00 84.62 95 LEU A O 1
ATOM 793 N N . VAL A 1 96 ? -2.002 8.095 -7.241 1.00 80.62 96 VAL A N 1
ATOM 794 C CA . VAL A 1 96 ? -1.354 9.325 -6.770 1.00 80.62 96 VAL A CA 1
ATOM 795 C C . VAL A 1 96 ? -2.274 10.532 -6.963 1.00 80.62 96 VAL A C 1
ATOM 797 O O . VAL A 1 96 ? -2.385 11.364 -6.061 1.00 80.62 96 VAL A O 1
ATOM 800 N N . ALA A 1 97 ? -3.000 10.603 -8.081 1.00 85.25 97 ALA A N 1
ATOM 801 C CA . ALA A 1 97 ? -3.998 11.639 -8.320 1.00 85.25 97 ALA A CA 1
ATOM 802 C C . ALA A 1 97 ? -5.153 11.573 -7.308 1.00 85.25 97 ALA A C 1
ATOM 804 O O . ALA A 1 97 ? -5.538 12.599 -6.751 1.00 85.25 97 ALA A O 1
ATOM 805 N N . LEU A 1 98 ? -5.687 10.383 -7.013 1.00 87.44 98 LEU A N 1
ATOM 806 C CA . LEU A 1 98 ? -6.758 10.207 -6.028 1.00 87.44 98 LEU A CA 1
ATOM 807 C C . LEU A 1 98 ? -6.298 10.572 -4.617 1.00 87.44 98 LEU A C 1
ATOM 809 O O . LEU A 1 98 ? -7.024 11.274 -3.912 1.00 87.44 98 LEU A O 1
ATOM 813 N N . ILE A 1 99 ? -5.088 10.174 -4.214 1.00 84.25 99 ILE A N 1
ATOM 814 C CA . ILE A 1 99 ? -4.486 10.576 -2.933 1.00 84.25 99 ILE A CA 1
ATOM 815 C C . ILE A 1 99 ? -4.335 12.100 -2.881 1.00 84.25 99 ILE A C 1
ATOM 817 O O . ILE A 1 99 ? -4.771 12.731 -1.914 1.00 84.25 99 ILE A O 1
ATOM 821 N N . GLY A 1 100 ? -3.780 12.700 -3.937 1.00 82.94 100 GLY A N 1
ATOM 822 C CA . GLY A 1 100 ? -3.576 14.141 -4.030 1.00 82.94 100 GLY A CA 1
ATOM 823 C C . GLY A 1 100 ? -4.885 14.931 -3.951 1.00 82.94 100 GLY A C 1
ATOM 824 O O . GLY A 1 100 ? -5.013 15.840 -3.127 1.00 82.94 100 GLY A O 1
ATOM 825 N N . LEU A 1 101 ? -5.892 14.538 -4.735 1.00 87.12 101 LEU A N 1
ATOM 826 C CA . LEU A 1 101 ? -7.220 15.154 -4.730 1.00 87.12 101 LEU A CA 1
ATOM 827 C C . LEU A 1 101 ? -7.926 14.966 -3.381 1.00 87.12 101 LEU A C 1
ATOM 829 O O . LEU A 1 101 ? -8.522 15.913 -2.869 1.00 87.12 101 LEU A O 1
ATOM 833 N N . SER A 1 102 ? -7.828 13.779 -2.771 1.00 86.12 102 SER A N 1
ATOM 834 C CA . SER A 1 102 ? -8.387 13.504 -1.438 1.00 86.12 102 SER A CA 1
ATOM 835 C C . SER A 1 102 ? -7.819 14.448 -0.403 1.00 86.12 102 SER A C 1
ATOM 837 O O . SER A 1 102 ? -8.576 15.045 0.365 1.00 86.12 102 SER A O 1
ATOM 839 N N . TRP A 1 103 ? -6.497 14.619 -0.420 1.00 80.19 103 TRP A N 1
ATOM 840 C CA . TRP A 1 103 ? -5.819 15.488 0.521 1.00 80.19 103 TRP A CA 1
ATOM 841 C C . TRP A 1 103 ? -6.169 16.958 0.298 1.00 80.19 103 TRP A C 1
ATOM 843 O O . TRP A 1 103 ? -6.563 17.650 1.239 1.00 80.19 103 TRP A O 1
ATOM 853 N N . GLY A 1 104 ? -6.090 17.425 -0.952 1.00 81.19 104 GLY A N 1
ATOM 854 C CA . GLY A 1 104 ? -6.428 18.798 -1.322 1.00 81.19 104 GLY A CA 1
ATOM 855 C C . GLY A 1 104 ? -7.872 19.167 -0.971 1.00 81.19 104 GLY A C 1
ATOM 856 O O . GLY A 1 104 ? -8.113 20.255 -0.444 1.00 81.19 104 GLY A O 1
ATOM 857 N N . ALA A 1 105 ? -8.815 18.251 -1.203 1.00 84.75 105 ALA A N 1
ATOM 858 C CA . ALA A 1 105 ? -10.238 18.505 -1.018 1.00 84.75 105 ALA A CA 1
ATOM 859 C C . ALA A 1 105 ? -10.706 18.361 0.439 1.00 84.75 105 ALA A C 1
ATOM 861 O O . ALA A 1 105 ? -11.565 19.138 0.870 1.00 84.75 105 ALA A O 1
ATOM 862 N N . HIS A 1 106 ? -10.165 17.410 1.212 1.00 81.44 106 HIS A N 1
ATOM 863 C CA . HIS A 1 106 ? -10.637 17.111 2.574 1.00 81.44 106 HIS A CA 1
ATOM 864 C C . HIS A 1 106 ? -9.785 17.747 3.684 1.00 81.44 106 HIS A C 1
ATOM 866 O O . HIS A 1 106 ? -10.329 18.119 4.721 1.00 81.44 106 HIS A O 1
ATOM 872 N N . PHE A 1 107 ? -8.479 17.952 3.474 1.00 75.69 107 PHE A N 1
ATOM 873 C CA . PHE A 1 107 ? -7.534 18.333 4.537 1.00 75.69 107 PHE A CA 1
ATOM 874 C C . PHE A 1 107 ? -6.891 19.712 4.308 1.00 75.69 107 PHE A C 1
ATOM 876 O O . PHE A 1 107 ? -5.678 19.899 4.428 1.00 75.69 107 PHE A O 1
ATOM 883 N N . ARG A 1 108 ? -7.726 20.718 4.013 1.00 67.75 108 ARG A N 1
ATOM 884 C CA . ARG A 1 108 ? -7.300 22.057 3.554 1.00 67.75 108 ARG A CA 1
ATOM 885 C C . ARG A 1 108 ? -6.419 22.844 4.540 1.00 67.75 108 ARG A C 1
ATOM 887 O O . ARG A 1 108 ? -5.556 23.592 4.096 1.00 67.75 108 ARG A O 1
ATOM 894 N N . ASN A 1 109 ? -6.584 22.639 5.851 1.00 70.12 109 ASN A N 1
ATOM 895 C CA . ASN A 1 109 ? -5.878 23.399 6.900 1.00 70.12 109 ASN A CA 1
ATOM 896 C C . ASN A 1 109 ? -4.663 22.672 7.517 1.00 70.12 109 ASN A C 1
ATOM 898 O O . ASN A 1 109 ? -4.039 23.199 8.434 1.00 70.12 109 ASN A O 1
ATOM 902 N N . HIS A 1 110 ? -4.293 21.479 7.037 1.00 68.38 110 HIS A N 1
ATOM 903 C CA . HIS A 1 110 ? -3.129 20.730 7.536 1.00 68.38 110 HIS A CA 1
ATOM 904 C C . HIS A 1 110 ? -1.927 20.864 6.582 1.00 68.38 110 HIS A C 1
ATOM 906 O O . HIS A 1 110 ? -1.647 19.982 5.769 1.00 68.38 110 HIS A O 1
ATOM 912 N N . GLY A 1 111 ? -1.182 21.972 6.697 1.00 62.44 111 GLY A N 1
ATOM 913 C CA . GLY A 1 111 ? -0.036 22.282 5.823 1.00 62.44 111 GLY A CA 1
ATOM 914 C C . GLY A 1 111 ? 1.095 21.240 5.844 1.00 62.44 111 GLY A C 1
ATOM 915 O O . GLY A 1 111 ? 1.712 20.984 4.813 1.00 62.44 111 GLY A O 1
ATOM 916 N N . ARG A 1 112 ? 1.313 20.567 6.984 1.00 65.69 112 ARG A N 1
ATOM 917 C CA . ARG A 1 112 ? 2.337 19.511 7.137 1.00 65.69 112 ARG A CA 1
ATOM 918 C C . ARG A 1 112 ? 2.028 18.243 6.337 1.00 65.69 112 ARG A C 1
ATOM 920 O O . ARG A 1 112 ? 2.948 17.555 5.911 1.00 65.69 112 ARG A O 1
ATOM 927 N N . GLY A 1 113 ? 0.749 17.954 6.102 1.00 61.31 113 GLY A N 1
ATOM 928 C CA . GLY A 1 113 ? 0.340 16.761 5.363 1.00 61.31 113 GLY A CA 1
ATOM 929 C C . GLY A 1 113 ? 0.666 16.838 3.877 1.00 61.31 113 GLY A C 1
ATOM 930 O O . GLY A 1 113 ? 1.087 15.849 3.297 1.00 61.31 113 GLY A O 1
ATOM 931 N N . VAL A 1 114 ? 0.574 18.027 3.275 1.00 61.62 114 VAL A N 1
ATOM 932 C CA . VAL A 1 114 ? 0.941 18.210 1.862 1.00 61.62 114 VAL A CA 1
ATOM 933 C C . VAL A 1 114 ? 2.426 17.953 1.646 1.00 61.62 114 VAL A C 1
ATOM 935 O O . VAL A 1 114 ? 2.783 17.225 0.733 1.00 61.62 114 VAL A O 1
ATOM 938 N N . VAL A 1 115 ? 3.288 18.464 2.526 1.00 63.16 115 VAL A N 1
ATOM 939 C CA . VAL A 1 115 ? 4.732 18.196 2.447 1.00 63.16 115 VAL A CA 1
ATOM 940 C C . VAL A 1 115 ? 5.024 16.706 2.647 1.00 63.16 115 VAL A C 1
ATOM 942 O O . VAL A 1 115 ? 5.811 16.141 1.898 1.00 63.16 115 VAL A O 1
ATOM 945 N N . PHE A 1 116 ? 4.354 16.052 3.600 1.00 63.34 116 PHE A N 1
ATOM 946 C CA . PHE A 1 116 ? 4.539 14.627 3.881 1.00 63.34 116 PHE A CA 1
ATOM 947 C C . PHE A 1 116 ? 4.108 13.719 2.719 1.00 63.34 116 PHE A C 1
ATOM 949 O O . PHE A 1 116 ? 4.870 12.844 2.325 1.00 63.34 116 PHE A O 1
ATOM 956 N N . PHE A 1 117 ? 2.926 13.934 2.132 1.00 61.59 117 PHE A N 1
ATOM 957 C CA . PHE A 1 117 ? 2.440 13.111 1.019 1.00 61.59 117 PHE A CA 1
ATOM 958 C C . PHE A 1 117 ? 3.149 13.416 -0.298 1.00 61.59 117 PHE A C 1
ATOM 960 O O . PHE A 1 117 ? 3.431 12.486 -1.046 1.00 61.59 117 PHE A O 1
ATOM 967 N N . SER A 1 118 ? 3.505 14.677 -0.562 1.00 62.56 118 SER A N 1
ATOM 968 C CA . SER A 1 118 ? 4.360 15.015 -1.702 1.00 62.56 118 SER A CA 1
ATOM 969 C C . SER A 1 118 ? 5.744 14.380 -1.555 1.00 62.56 118 SER A C 1
ATOM 971 O O . SER A 1 118 ? 6.256 13.823 -2.518 1.00 62.56 118 SER A O 1
ATOM 973 N N . ALA A 1 119 ? 6.326 14.382 -0.350 1.00 63.56 119 ALA A N 1
ATOM 974 C CA . ALA A 1 119 ? 7.584 13.692 -0.078 1.00 63.56 119 ALA A CA 1
ATOM 975 C C . ALA A 1 119 ? 7.447 12.167 -0.187 1.00 63.56 119 ALA A C 1
ATOM 977 O O . ALA A 1 119 ? 8.340 11.535 -0.727 1.00 63.56 119 ALA A O 1
ATOM 978 N N . LEU A 1 120 ? 6.340 11.570 0.266 1.00 63.91 120 LEU A N 1
ATOM 979 C CA . LEU A 1 120 ? 6.087 10.130 0.155 1.00 63.91 120 LEU A CA 1
ATOM 980 C C . LEU A 1 120 ? 5.876 9.689 -1.299 1.00 63.91 120 LEU A C 1
ATOM 982 O O . LEU A 1 120 ? 6.406 8.661 -1.704 1.00 63.91 120 LEU A O 1
ATOM 986 N N . ALA A 1 121 ? 5.137 10.471 -2.089 1.00 60.62 121 ALA A N 1
ATOM 987 C CA . ALA A 1 121 ? 4.952 10.224 -3.514 1.00 60.62 121 ALA A CA 1
ATOM 988 C C . ALA A 1 121 ? 6.285 10.337 -4.267 1.00 60.62 121 ALA A C 1
ATOM 990 O O . ALA A 1 121 ? 6.603 9.466 -5.068 1.00 60.62 121 ALA A O 1
ATOM 991 N N . LEU A 1 122 ? 7.095 11.353 -3.949 1.00 58.12 122 LEU A N 1
ATOM 992 C CA . LEU A 1 122 ? 8.434 11.512 -4.514 1.00 58.12 122 LEU A CA 1
ATOM 993 C C . LEU A 1 122 ? 9.361 10.365 -4.087 1.00 58.12 122 LEU A C 1
ATOM 995 O O . LEU A 1 122 ? 9.926 9.705 -4.945 1.00 58.12 122 LEU A O 1
ATOM 999 N N . LEU A 1 123 ? 9.476 10.069 -2.790 1.00 56.94 123 LEU A N 1
ATOM 1000 C CA . LEU A 1 123 ? 10.362 9.028 -2.249 1.00 56.94 123 LEU A CA 1
ATOM 1001 C C . LEU A 1 123 ? 9.939 7.601 -2.623 1.00 56.94 123 LEU A C 1
ATOM 1003 O O . LEU A 1 123 ? 10.793 6.722 -2.668 1.00 56.94 123 LEU A O 1
ATOM 1007 N N . GLY A 1 124 ? 8.648 7.354 -2.856 1.00 58.19 124 GLY A N 1
ATOM 1008 C CA . GLY A 1 124 ? 8.127 6.053 -3.278 1.00 58.19 124 GLY A CA 1
ATOM 1009 C C . GLY A 1 124 ? 8.249 5.809 -4.783 1.00 58.19 124 GLY A C 1
ATOM 1010 O O . GLY A 1 124 ? 8.564 4.693 -5.186 1.00 58.19 124 GLY A O 1
ATOM 1011 N N . ALA A 1 125 ? 8.037 6.840 -5.608 1.00 57.97 125 ALA A N 1
ATOM 1012 C CA . ALA A 1 125 ? 8.130 6.734 -7.064 1.00 57.97 125 ALA A CA 1
ATOM 1013 C C . ALA A 1 125 ? 9.587 6.753 -7.562 1.00 57.97 125 ALA A C 1
ATOM 1015 O O . ALA A 1 125 ? 9.946 5.943 -8.414 1.00 57.97 125 ALA A O 1
ATOM 1016 N N . LEU A 1 126 ? 10.452 7.591 -6.967 1.00 53.44 126 LEU A N 1
ATOM 1017 C CA . LEU A 1 126 ? 11.847 7.777 -7.400 1.00 53.44 126 LEU A CA 1
ATOM 1018 C C . LEU A 1 126 ? 12.653 6.467 -7.491 1.00 53.44 126 LEU A C 1
ATOM 1020 O O . LEU A 1 126 ? 13.245 6.217 -8.536 1.00 53.44 126 LEU A O 1
ATOM 1024 N N . PRO A 1 127 ? 12.700 5.598 -6.463 1.00 54.25 127 PRO A N 1
ATOM 1025 C CA . PRO A 1 127 ? 13.514 4.383 -6.515 1.00 54.25 127 PRO A CA 1
ATOM 1026 C C . PRO A 1 127 ? 12.984 3.330 -7.497 1.00 54.25 127 PRO A C 1
ATOM 1028 O O . PRO A 1 127 ? 13.763 2.545 -8.031 1.00 54.25 127 PRO A O 1
ATOM 1031 N N . ILE A 1 128 ? 11.669 3.293 -7.737 1.00 54.94 128 ILE A N 1
ATOM 1032 C CA . ILE A 1 128 ? 11.033 2.351 -8.671 1.00 54.94 128 ILE A CA 1
ATOM 1033 C C . ILE A 1 128 ? 11.277 2.809 -10.114 1.00 54.94 128 ILE A C 1
ATOM 1035 O O . ILE A 1 128 ? 11.623 2.001 -10.967 1.00 54.94 128 ILE A O 1
ATOM 1039 N N . GLU A 1 129 ? 11.185 4.110 -10.382 1.00 51.72 129 GLU A N 1
ATOM 1040 C CA . GLU A 1 129 ? 11.491 4.685 -11.696 1.00 51.72 129 GLU A CA 1
ATOM 1041 C C . GLU A 1 129 ? 12.985 4.566 -12.032 1.00 51.72 129 GLU A C 1
ATOM 1043 O O . GLU A 1 129 ? 13.338 4.091 -13.110 1.00 51.72 129 GLU A O 1
ATOM 1048 N N . LEU A 1 130 ? 13.875 4.885 -11.081 1.00 50.06 130 LEU A N 1
ATOM 1049 C CA . LEU A 1 130 ? 15.332 4.781 -11.259 1.00 50.06 130 LEU A CA 1
ATOM 1050 C C . LEU A 1 130 ? 15.814 3.352 -11.550 1.00 50.06 130 LEU A C 1
ATOM 1052 O O . LEU A 1 130 ? 16.840 3.168 -12.195 1.00 50.06 130 LEU A O 1
ATOM 1056 N N . SER A 1 131 ? 15.087 2.341 -11.085 1.00 53.91 131 SER A N 1
ATOM 1057 C CA . SER A 1 131 ? 15.495 0.938 -11.179 1.00 53.91 131 SER A CA 1
ATOM 1058 C C . SER A 1 131 ? 14.866 0.171 -12.342 1.00 53.91 131 SER A C 1
ATOM 1060 O O . SER A 1 131 ? 15.402 -0.845 -12.777 1.00 53.91 131 SER A O 1
ATOM 1062 N N . VAL A 1 132 ? 13.745 0.655 -12.881 1.00 52.22 132 VAL A N 1
ATOM 1063 C CA . VAL A 1 132 ? 13.154 0.133 -14.123 1.00 52.22 132 VAL A CA 1
ATOM 1064 C C . VAL A 1 132 ? 13.873 0.716 -15.350 1.00 52.22 132 VAL A C 1
ATOM 1066 O O . VAL A 1 132 ? 14.015 0.021 -16.355 1.00 52.22 132 VAL A O 1
ATOM 1069 N N . MET A 1 133 ? 14.385 1.949 -15.251 1.00 47.53 133 MET A N 1
ATOM 1070 C CA . MET A 1 133 ? 15.119 2.647 -16.320 1.00 47.53 133 MET A CA 1
ATOM 1071 C C . MET A 1 133 ? 16.551 2.120 -16.548 1.00 47.53 133 MET A C 1
ATOM 1073 O O . MET A 1 133 ? 17.047 2.175 -17.672 1.00 47.53 133 MET A O 1
ATOM 1077 N N . ASP A 1 134 ? 17.204 1.563 -15.522 1.00 49.94 134 ASP A N 1
ATOM 1078 C CA . ASP A 1 134 ? 18.569 1.004 -15.616 1.00 49.94 134 ASP A CA 1
ATOM 1079 C C . ASP A 1 134 ? 18.632 -0.293 -16.452 1.00 49.94 134 ASP A C 1
ATOM 1081 O O . ASP A 1 134 ? 19.694 -0.738 -16.878 1.00 49.94 134 ASP A O 1
ATOM 1085 N N . MET A 1 135 ? 17.481 -0.909 -16.746 1.00 50.16 135 MET A N 1
ATOM 1086 C CA . MET A 1 135 ? 17.432 -2.198 -17.437 1.00 50.16 135 MET A CA 1
ATOM 1087 C C . MET A 1 135 ? 17.498 -2.091 -18.971 1.00 50.16 135 MET A C 1
ATOM 1089 O O . MET A 1 135 ? 17.503 -3.126 -19.637 1.00 50.16 135 MET A O 1
ATOM 1093 N N . GLN A 1 136 ? 17.558 -0.880 -19.554 1.00 51.00 136 GLN A N 1
ATOM 1094 C CA . GLN A 1 136 ? 17.513 -0.727 -21.015 1.00 51.00 136 GLN A CA 1
ATOM 1095 C C . GLN A 1 136 ? 18.635 0.085 -21.686 1.00 51.00 136 GLN A C 1
ATOM 1097 O O . GLN A 1 136 ? 18.646 0.073 -22.914 1.00 51.00 136 GLN A O 1
ATOM 1102 N N . ARG A 1 137 ? 19.609 0.731 -21.011 1.00 48.09 137 ARG A N 1
ATOM 1103 C CA . ARG A 1 137 ? 20.707 1.411 -21.749 1.00 48.09 137 ARG A CA 1
ATOM 1104 C C . ARG A 1 137 ? 21.965 1.754 -20.944 1.00 48.09 137 ARG A C 1
ATOM 1106 O O . ARG A 1 137 ? 21.905 2.385 -19.896 1.00 48.09 137 ARG A O 1
ATOM 1113 N N . GLU A 1 138 ? 23.112 1.456 -21.553 1.00 45.78 138 GLU A N 1
ATOM 1114 C CA . GLU A 1 138 ? 24.456 1.950 -21.229 1.00 45.78 138 GLU A CA 1
ATOM 1115 C C . GLU A 1 138 ? 24.598 3.485 -21.330 1.00 45.78 138 GLU A C 1
ATOM 1117 O O . GLU A 1 138 ? 25.267 4.017 -22.216 1.00 45.78 138 GLU A O 1
ATOM 1122 N N . SER A 1 139 ? 23.988 4.253 -20.435 1.00 47.75 139 SER A N 1
ATOM 1123 C CA . SER A 1 139 ? 24.141 5.712 -20.484 1.00 47.75 139 SER A CA 1
ATOM 1124 C C . SER A 1 139 ? 24.170 6.349 -19.104 1.00 47.75 139 SER A C 1
ATOM 1126 O O . SER A 1 139 ? 23.321 7.162 -18.763 1.00 47.75 139 SER A O 1
ATOM 1128 N N . LEU A 1 140 ? 25.219 6.035 -18.338 1.00 47.59 140 LEU A N 1
ATOM 1129 C CA . LEU A 1 140 ? 25.613 6.793 -17.142 1.00 47.59 140 LEU A CA 1
ATOM 1130 C C . LEU A 1 140 ? 26.407 8.079 -17.474 1.00 47.59 140 LEU A C 1
ATOM 1132 O O . LEU A 1 140 ? 26.801 8.800 -16.564 1.00 47.59 140 LEU A O 1
ATOM 1136 N N . LEU A 1 141 ? 26.643 8.387 -18.760 1.00 48.00 141 LEU A N 1
ATOM 1137 C CA . LEU A 1 141 ? 27.462 9.532 -19.202 1.00 48.00 141 LEU A CA 1
ATOM 1138 C C . LEU A 1 141 ? 26.697 10.693 -19.861 1.00 48.00 141 LEU A C 1
ATOM 1140 O O . LEU A 1 141 ? 27.307 11.711 -20.175 1.00 48.00 141 LEU A O 1
ATOM 1144 N N . TYR A 1 142 ? 25.372 10.608 -19.998 1.00 47.69 142 TYR A N 1
ATOM 1145 C CA . TYR A 1 142 ? 24.539 11.742 -20.406 1.00 47.69 142 TYR A CA 1
ATOM 1146 C C . TYR A 1 142 ? 23.410 11.898 -19.398 1.00 47.69 142 TYR A C 1
ATOM 1148 O O . TYR A 1 142 ? 22.419 11.180 -19.453 1.00 47.69 142 TYR A O 1
ATOM 1156 N N . LEU A 1 143 ? 23.586 12.826 -18.460 1.00 52.00 143 LEU A N 1
ATOM 1157 C CA . LEU A 1 143 ? 22.561 13.247 -17.515 1.00 52.00 143 LEU A CA 1
ATOM 1158 C C . LEU A 1 143 ? 21.763 14.424 -18.111 1.00 52.00 143 LEU A C 1
ATOM 1160 O O . LEU A 1 143 ? 22.113 15.579 -17.874 1.00 52.00 143 LEU A O 1
ATOM 1164 N N . PRO A 1 144 ? 20.653 14.182 -18.818 1.00 44.72 144 PRO A N 1
ATOM 1165 C CA . PRO A 1 144 ? 19.428 14.914 -18.586 1.00 44.72 144 PRO A CA 1
ATOM 1166 C C . PRO A 1 144 ? 18.549 14.009 -17.724 1.00 44.72 144 PRO A C 1
ATOM 1168 O O . PRO A 1 144 ? 18.430 12.829 -18.011 1.00 44.72 144 PRO A O 1
ATOM 1171 N N . LEU A 1 145 ? 17.946 14.517 -16.654 1.00 42.25 145 LEU A N 1
ATOM 1172 C CA . LEU A 1 145 ? 16.883 13.796 -15.942 1.00 42.25 145 LEU A CA 1
ATOM 1173 C C . LEU A 1 145 ? 15.829 13.359 -16.988 1.00 42.25 145 LEU A C 1
ATOM 1175 O O . LEU A 1 145 ? 15.249 14.265 -17.592 1.00 42.25 145 LEU A O 1
ATOM 1179 N N . PRO A 1 146 ? 15.596 12.058 -17.290 1.00 45.81 146 PRO A N 1
ATOM 1180 C CA . PRO A 1 146 ? 14.593 11.679 -18.272 1.00 45.81 146 PRO A CA 1
ATOM 1181 C C . PRO A 1 146 ? 13.260 12.370 -18.000 1.00 45.81 146 PRO A C 1
ATOM 1183 O O . PRO A 1 146 ? 12.781 12.427 -16.867 1.00 45.81 146 PRO A O 1
ATOM 1186 N N . ALA A 1 147 ? 12.653 12.894 -19.062 1.00 47.09 147 ALA A N 1
ATOM 1187 C CA . ALA A 1 147 ? 11.369 13.595 -19.052 1.00 47.09 147 ALA A CA 1
ATOM 1188 C C . ALA A 1 147 ? 10.202 12.762 -18.466 1.00 47.09 147 ALA A C 1
ATOM 1190 O O . ALA A 1 147 ? 9.110 13.285 -18.254 1.00 47.09 147 ALA A O 1
ATOM 1191 N N . GLU A 1 148 ? 10.447 11.487 -18.167 1.00 48.59 148 GLU A N 1
ATOM 1192 C CA . GLU A 1 148 ? 9.540 10.525 -17.544 1.00 48.59 148 GLU A CA 1
ATOM 1193 C C . GLU A 1 148 ? 9.478 10.632 -16.005 1.00 48.59 148 GLU A C 1
ATOM 1195 O O . GLU A 1 148 ? 8.545 10.093 -15.419 1.00 48.59 148 GLU A O 1
ATOM 1200 N N . PHE A 1 149 ? 10.404 11.368 -15.361 1.00 48.66 149 PHE A N 1
ATOM 1201 C CA . PHE A 1 149 ? 10.483 11.584 -13.897 1.00 48.66 149 PHE A CA 1
ATOM 1202 C C . PHE A 1 149 ? 9.573 12.698 -13.352 1.00 48.66 149 PHE A C 1
ATOM 1204 O O . PHE A 1 149 ? 9.229 12.740 -12.170 1.00 48.66 149 PHE A O 1
ATOM 1211 N N . LEU A 1 150 ? 9.198 13.659 -14.197 1.00 53.53 150 LEU A N 1
ATOM 1212 C CA . LEU A 1 150 ? 8.370 14.796 -13.795 1.00 53.53 150 LEU A CA 1
ATOM 1213 C C . LEU A 1 150 ? 6.863 14.478 -13.597 1.00 53.53 150 LEU A C 1
ATOM 1215 O O . LEU A 1 150 ? 6.260 15.110 -12.729 1.00 53.53 150 LEU A O 1
ATOM 1219 N N . PRO A 1 151 ? 6.212 13.534 -14.315 1.00 65.12 151 PRO A N 1
ATOM 1220 C CA . PRO A 1 151 ? 4.760 13.429 -14.340 1.00 65.12 151 PRO A CA 1
ATOM 1221 C C . PRO A 1 151 ? 4.127 12.862 -13.064 1.00 65.12 151 PRO A C 1
ATOM 1223 O O . PRO A 1 151 ? 3.067 13.359 -12.718 1.00 65.12 151 PRO A O 1
ATOM 1226 N N . VAL A 1 152 ? 4.698 11.902 -12.313 1.00 66.62 152 VAL A N 1
ATOM 1227 C CA . VAL A 1 152 ? 3.985 11.337 -11.130 1.00 66.62 152 VAL A CA 1
ATOM 1228 C C . VAL A 1 152 ? 3.875 12.376 -10.014 1.00 66.62 152 VAL A C 1
ATOM 1230 O O . VAL A 1 152 ? 2.783 12.664 -9.515 1.00 66.62 152 VAL A O 1
ATOM 1233 N N . GLY A 1 153 ? 5.010 12.975 -9.643 1.00 67.56 153 GLY A N 1
AT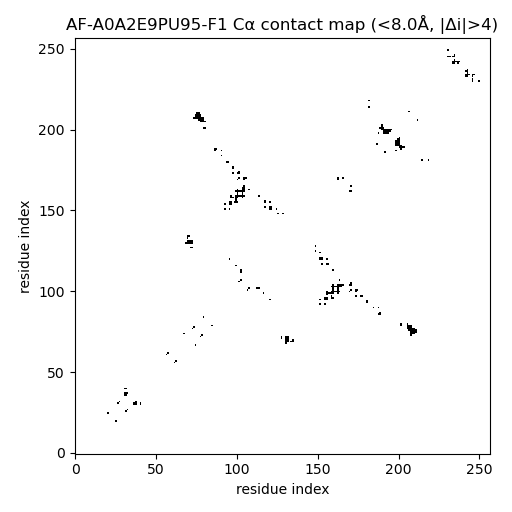OM 1234 C CA . GLY A 1 153 ? 5.063 14.034 -8.636 1.00 67.56 153 GLY A CA 1
ATOM 1235 C C . GLY A 1 153 ? 4.273 15.272 -9.066 1.00 67.56 153 GLY A C 1
ATOM 1236 O O . GLY A 1 153 ? 3.556 15.855 -8.250 1.00 67.56 153 GLY A O 1
ATOM 1237 N N . LEU A 1 154 ? 4.331 15.632 -10.354 1.00 72.00 154 LEU A N 1
ATOM 1238 C CA . LEU A 1 154 ? 3.542 16.724 -10.922 1.00 72.00 154 LEU A CA 1
ATOM 1239 C C . LEU A 1 154 ? 2.041 16.409 -10.913 1.00 72.00 154 LEU A C 1
ATOM 1241 O O . LEU A 1 154 ? 1.263 17.265 -10.510 1.00 72.00 154 LEU A O 1
ATOM 1245 N N . VAL A 1 155 ? 1.622 15.193 -11.273 1.00 78.75 155 VAL A N 1
ATOM 1246 C CA . VAL A 1 155 ? 0.221 14.742 -11.203 1.00 78.75 155 VAL A CA 1
ATOM 1247 C C . VAL A 1 155 ? -0.281 14.819 -9.769 1.00 78.75 155 VAL A C 1
ATOM 1249 O O . VAL A 1 155 ? -1.356 15.364 -9.541 1.00 78.75 155 VAL A O 1
ATOM 1252 N N . GLY A 1 156 ? 0.505 14.362 -8.791 1.00 76.75 156 GLY A N 1
ATOM 1253 C CA . GLY A 1 156 ? 0.170 14.495 -7.372 1.00 76.75 156 GLY A CA 1
ATOM 1254 C C . GLY A 1 156 ? 0.045 15.956 -6.930 1.00 76.75 156 GLY A C 1
ATOM 1255 O O . GLY A 1 156 ? -0.930 16.329 -6.279 1.00 76.75 156 GLY A O 1
ATOM 1256 N N . ALA A 1 157 ? 0.989 16.813 -7.322 1.00 75.38 157 ALA A N 1
ATOM 1257 C CA . ALA A 1 157 ? 0.965 18.236 -6.990 1.00 75.38 157 ALA A CA 1
ATOM 1258 C C . ALA A 1 157 ? -0.220 18.974 -7.642 1.00 75.38 157 ALA A C 1
ATOM 1260 O O . ALA A 1 157 ? -0.911 19.740 -6.965 1.00 75.38 157 ALA A O 1
ATOM 1261 N N . ILE A 1 158 ? -0.498 18.704 -8.923 1.00 81.88 158 ILE A N 1
ATOM 1262 C CA . ILE A 1 158 ? -1.660 19.222 -9.655 1.00 81.88 158 ILE A CA 1
ATOM 1263 C C . ILE A 1 158 ? -2.943 18.724 -8.994 1.00 81.88 158 ILE A C 1
ATOM 1265 O O . ILE A 1 158 ? -3.827 19.524 -8.715 1.00 81.88 158 ILE A O 1
ATOM 1269 N N . ALA A 1 159 ? -3.036 17.436 -8.669 1.00 85.06 159 ALA A N 1
ATOM 1270 C CA . ALA A 1 159 ? -4.178 16.850 -7.978 1.00 85.06 159 ALA A CA 1
ATOM 1271 C C . ALA A 1 159 ? -4.441 17.523 -6.622 1.00 85.06 159 ALA A C 1
ATOM 1273 O O . ALA A 1 159 ? -5.583 17.853 -6.306 1.00 85.06 159 ALA A O 1
ATOM 1274 N N . ILE A 1 160 ? -3.398 17.807 -5.837 1.00 80.69 160 ILE A N 1
ATOM 1275 C CA . ILE A 1 160 ? -3.529 18.555 -4.578 1.00 80.69 160 ILE A CA 1
ATOM 1276 C C . ILE A 1 160 ? -4.012 19.984 -4.841 1.00 80.69 160 ILE A C 1
ATOM 1278 O O . ILE A 1 160 ? -4.908 20.462 -4.141 1.00 80.69 160 ILE A O 1
ATOM 1282 N N . ALA A 1 161 ? -3.441 20.675 -5.832 1.00 82.75 161 ALA A N 1
ATOM 1283 C CA . ALA A 1 161 ? -3.845 22.030 -6.193 1.00 82.75 161 ALA A CA 1
ATOM 1284 C C . ALA A 1 161 ? -5.319 22.070 -6.628 1.00 82.75 161 ALA A C 1
ATOM 1286 O O . ALA A 1 161 ? -6.109 22.810 -6.044 1.00 82.75 161 ALA A O 1
ATOM 1287 N N . VAL A 1 162 ? -5.717 21.205 -7.562 1.00 86.38 162 VAL A N 1
ATOM 1288 C CA . VAL A 1 162 ? -7.103 21.044 -8.022 1.00 86.38 162 VAL A CA 1
ATOM 1289 C C . VAL A 1 162 ? -8.026 20.697 -6.854 1.00 86.38 162 VAL A C 1
ATOM 1291 O O . VAL A 1 162 ? -9.080 21.308 -6.707 1.00 86.38 162 VAL A O 1
ATOM 1294 N N . GLY A 1 163 ? -7.617 19.790 -5.964 1.00 84.56 163 GLY A N 1
ATOM 1295 C CA . GLY A 1 163 ? -8.387 19.426 -4.776 1.00 84.56 163 GLY A CA 1
ATOM 1296 C C . GLY A 1 163 ? -8.621 20.606 -3.827 1.00 84.56 163 GLY A C 1
ATOM 1297 O O . GLY A 1 163 ? -9.709 20.733 -3.273 1.00 84.56 163 GLY A O 1
ATOM 1298 N N . ARG A 1 164 ? -7.643 21.511 -3.669 1.00 81.31 164 ARG A N 1
ATOM 1299 C CA . ARG A 1 164 ? -7.764 22.705 -2.806 1.00 81.31 164 ARG A CA 1
ATOM 1300 C C . ARG A 1 164 ? -8.781 23.724 -3.321 1.00 81.31 164 ARG A C 1
ATOM 1302 O O . ARG A 1 164 ? -9.449 24.374 -2.507 1.00 81.31 164 ARG A O 1
ATOM 1309 N N . PHE A 1 165 ? -8.872 23.864 -4.643 1.00 79.19 165 PHE A N 1
ATOM 1310 C CA . PHE A 1 165 ? -9.805 24.768 -5.326 1.00 79.19 165 PHE A CA 1
ATOM 1311 C C . PHE A 1 165 ? -11.127 24.086 -5.719 1.00 79.19 165 PHE A C 1
ATOM 1313 O O . PHE A 1 165 ? -12.055 24.752 -6.172 1.00 79.19 165 PHE A O 1
ATOM 1320 N N . GLY A 1 166 ? -11.239 22.772 -5.519 1.00 71.94 166 GLY A N 1
ATOM 1321 C CA . GLY A 1 166 ? -12.402 21.976 -5.885 1.00 71.94 166 GLY A CA 1
ATOM 1322 C C . GLY A 1 166 ? -13.620 22.215 -4.991 1.00 71.94 166 GLY A C 1
ATOM 1323 O O . GLY A 1 166 ? -13.537 22.168 -3.763 1.00 71.94 166 GLY A O 1
ATOM 1324 N N . ALA A 1 167 ? -14.780 22.419 -5.619 1.00 74.81 167 ALA A N 1
ATOM 1325 C CA . ALA A 1 167 ? -16.079 22.482 -4.949 1.00 74.81 167 ALA A CA 1
ATOM 1326 C C . ALA A 1 167 ? -16.505 21.113 -4.370 1.00 74.81 167 ALA A C 1
ATOM 1328 O O . ALA A 1 167 ? -15.843 20.094 -4.574 1.00 74.81 167 ALA A O 1
ATOM 1329 N N . GLN A 1 168 ? -17.665 21.058 -3.701 1.00 79.69 168 GLN A N 1
ATOM 1330 C CA . GLN A 1 168 ? -18.263 19.823 -3.161 1.00 79.69 168 GLN A CA 1
ATOM 1331 C C . GLN A 1 168 ? -18.334 18.669 -4.187 1.00 79.69 168 GLN A C 1
ATOM 1333 O O . GLN A 1 168 ? -18.197 17.506 -3.810 1.00 79.69 168 GLN A O 1
ATOM 1338 N N . HIS A 1 169 ? -18.446 18.985 -5.481 1.00 82.62 169 HIS A N 1
ATOM 1339 C CA . HIS A 1 169 ? -18.390 18.021 -6.584 1.00 82.62 169 HIS A CA 1
ATOM 1340 C C . HIS A 1 169 ? -17.061 17.252 -6.664 1.00 82.62 169 HIS A C 1
ATOM 1342 O O . HIS A 1 169 ? -17.080 16.042 -6.858 1.00 82.62 169 HIS A O 1
ATOM 1348 N N . VAL A 1 170 ? -15.912 17.905 -6.447 1.00 84.19 170 VAL A N 1
ATOM 1349 C CA . VAL A 1 170 ? -14.596 17.236 -6.473 1.00 84.19 170 VAL A CA 1
ATOM 1350 C C . VAL A 1 170 ? -14.478 16.245 -5.318 1.00 84.19 170 VAL A C 1
ATOM 1352 O O . VAL A 1 170 ? -13.983 15.142 -5.507 1.00 84.19 170 VAL A O 1
ATOM 1355 N N . ARG A 1 171 ? -15.012 16.581 -4.136 1.00 83.94 171 ARG A N 1
ATOM 1356 C CA . ARG A 1 171 ? -15.059 15.648 -2.996 1.00 83.94 171 ARG A CA 1
ATOM 1357 C C . ARG A 1 171 ? -15.893 14.409 -3.310 1.00 83.94 171 ARG A C 1
ATOM 1359 O O . ARG A 1 171 ? -15.449 13.297 -3.043 1.00 83.94 171 ARG A O 1
ATOM 1366 N N . ALA A 1 172 ? -17.074 14.598 -3.899 1.00 85.88 172 ALA A N 1
ATOM 1367 C CA . ALA A 1 172 ? -17.930 13.487 -4.305 1.00 85.88 172 ALA A CA 1
ATOM 1368 C C . ALA A 1 172 ? -17.241 12.603 -5.359 1.00 85.88 172 ALA A C 1
ATOM 1370 O O . ALA A 1 172 ? -17.188 11.388 -5.188 1.00 85.88 172 ALA A O 1
ATOM 1371 N N . LEU A 1 173 ? -16.646 13.208 -6.394 1.00 87.12 173 LEU A N 1
ATOM 1372 C CA . LEU A 1 173 ? -15.909 12.493 -7.441 1.00 87.12 173 LEU A CA 1
ATOM 1373 C C . LEU A 1 173 ? -14.729 11.696 -6.887 1.00 87.12 173 LEU A C 1
ATOM 1375 O O . LEU A 1 173 ? -14.523 10.563 -7.298 1.00 87.12 173 LEU A O 1
ATOM 1379 N N . VAL A 1 174 ? -13.984 12.252 -5.933 1.00 88.50 174 VAL A N 1
ATOM 1380 C CA . VAL A 1 174 ? -12.871 11.551 -5.281 1.00 88.50 174 VAL A CA 1
ATOM 1381 C C . VAL A 1 174 ? -13.357 10.338 -4.495 1.00 88.50 174 VAL A C 1
ATOM 1383 O O . VAL A 1 174 ? -12.755 9.271 -4.588 1.00 88.50 174 VAL A O 1
ATOM 1386 N N . ASN A 1 175 ? -14.461 10.470 -3.756 1.00 86.12 175 ASN A N 1
ATOM 1387 C CA . ASN A 1 175 ? -15.020 9.360 -2.984 1.00 86.12 175 ASN A CA 1
ATOM 1388 C C . ASN A 1 175 ? -15.489 8.220 -3.898 1.00 86.12 175 ASN A C 1
ATOM 1390 O O . ASN A 1 175 ? -15.158 7.062 -3.648 1.00 86.12 175 ASN A O 1
ATOM 1394 N N . TYR A 1 176 ? -16.197 8.538 -4.988 1.00 89.44 176 TYR A N 1
ATOM 1395 C CA . TYR A 1 176 ? -16.551 7.540 -6.003 1.00 89.44 176 TYR A CA 1
ATOM 1396 C C . TYR A 1 176 ? -15.314 6.981 -6.712 1.00 89.44 176 TYR A C 1
ATOM 1398 O O . TYR A 1 176 ? -15.251 5.783 -6.979 1.00 89.44 176 TYR A O 1
ATOM 1406 N N . GLY A 1 177 ? -14.310 7.824 -6.956 1.00 90.00 177 GLY A N 1
ATOM 1407 C CA . GLY A 1 177 ? -13.035 7.451 -7.556 1.00 90.00 177 GLY A CA 1
ATOM 1408 C C . GLY A 1 177 ? -12.305 6.376 -6.758 1.00 90.00 177 GLY A C 1
ATOM 1409 O O . GLY A 1 177 ? -11.837 5.413 -7.351 1.00 90.00 177 GLY A O 1
ATOM 1410 N N . TRP A 1 178 ? -12.282 6.462 -5.426 1.00 87.94 178 TRP A N 1
ATOM 1411 C CA . TRP A 1 178 ? -11.698 5.416 -4.575 1.00 87.94 178 TRP A CA 1
ATOM 1412 C C . TRP A 1 178 ? -12.420 4.072 -4.667 1.00 87.94 178 TRP A C 1
ATOM 1414 O O . TRP A 1 178 ? -11.769 3.030 -4.659 1.00 87.94 178 TRP A O 1
ATOM 1424 N N . ILE A 1 179 ? -13.749 4.087 -4.779 1.00 86.94 179 ILE A N 1
ATOM 1425 C CA . ILE A 1 179 ? -14.551 2.864 -4.917 1.00 86.94 179 ILE A CA 1
ATOM 1426 C C . ILE A 1 179 ? -14.315 2.229 -6.295 1.00 86.94 179 ILE A C 1
ATOM 1428 O O . ILE A 1 179 ? -14.158 1.015 -6.405 1.00 86.94 179 ILE A O 1
ATOM 1432 N N . LEU A 1 180 ? -14.254 3.053 -7.344 1.00 90.19 180 LEU A N 1
ATOM 1433 C CA . LEU A 1 180 ? -14.031 2.618 -8.724 1.00 90.19 180 LEU A CA 1
ATOM 1434 C C . LEU A 1 180 ? -12.571 2.269 -9.029 1.00 90.19 180 LEU A C 1
ATOM 1436 O O . LEU A 1 180 ? -12.320 1.521 -9.967 1.00 90.19 180 LEU A O 1
ATOM 1440 N N . TYR A 1 181 ? -11.613 2.768 -8.249 1.00 88.44 181 TYR A N 1
ATOM 1441 C CA . TYR A 1 181 ? -10.187 2.586 -8.508 1.00 88.44 181 TYR A CA 1
ATOM 1442 C C . TYR A 1 181 ? -9.805 1.110 -8.637 1.00 88.44 181 TYR A C 1
AT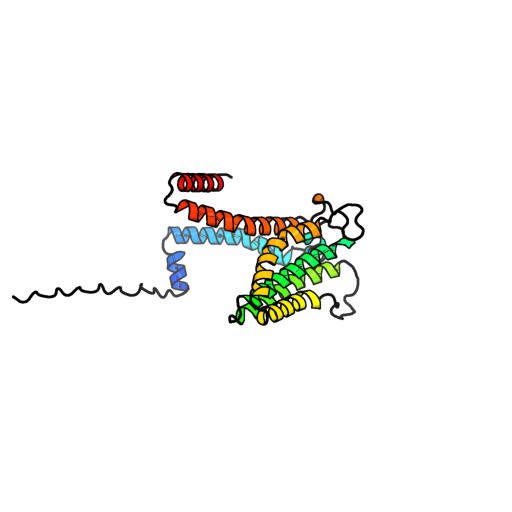OM 1444 O O . TYR A 1 181 ? -9.211 0.714 -9.635 1.00 88.44 181 TYR A O 1
ATOM 1452 N N . VAL A 1 182 ? -10.192 0.282 -7.664 1.00 86.06 182 VAL A N 1
ATOM 1453 C CA . VAL A 1 182 ? -9.847 -1.147 -7.643 1.00 86.06 182 VAL A CA 1
ATOM 1454 C C . VAL A 1 182 ? -10.392 -1.897 -8.868 1.00 86.06 182 VAL A C 1
ATOM 1456 O O . VAL A 1 182 ? -9.586 -2.503 -9.576 1.00 86.06 182 VAL A O 1
ATOM 1459 N N . PRO A 1 183 ? -11.705 -1.868 -9.183 1.00 89.44 183 PRO A N 1
ATOM 1460 C CA . PRO A 1 183 ? -12.213 -2.572 -10.357 1.00 89.44 183 PRO A CA 1
ATOM 1461 C C . PRO A 1 183 ? -11.648 -2.010 -11.667 1.00 89.44 183 PRO A C 1
ATOM 1463 O O . PRO A 1 183 ? -11.332 -2.788 -12.562 1.00 89.44 183 PRO A O 1
ATOM 1466 N N . VAL A 1 184 ? -11.455 -0.691 -11.778 1.00 89.94 184 VAL A N 1
ATOM 1467 C CA . VAL A 1 184 ? -10.878 -0.073 -12.983 1.00 89.94 184 VAL A CA 1
ATOM 1468 C C . VAL A 1 184 ? -9.429 -0.507 -13.187 1.00 89.94 184 VAL A C 1
ATOM 1470 O O . VAL A 1 184 ? -9.070 -0.894 -14.293 1.00 89.94 184 VAL A O 1
ATOM 1473 N N . VAL A 1 185 ? -8.604 -0.505 -12.139 1.00 87.31 185 VAL A N 1
ATOM 1474 C CA . VAL A 1 185 ? -7.201 -0.935 -12.227 1.00 87.31 185 VAL A CA 1
ATOM 1475 C C . VAL A 1 185 ? -7.089 -2.424 -12.528 1.00 87.31 185 VAL A C 1
ATOM 1477 O O . VAL A 1 185 ? -6.274 -2.812 -13.360 1.00 87.31 185 VAL A O 1
ATOM 1480 N N . LEU A 1 186 ? -7.929 -3.263 -11.917 1.00 88.12 186 LEU A N 1
ATOM 1481 C CA . LEU A 1 186 ? -7.968 -4.692 -12.230 1.00 88.12 186 LEU A CA 1
ATOM 1482 C C . LEU A 1 186 ? -8.319 -4.943 -13.699 1.00 88.12 186 LEU A C 1
ATOM 1484 O O . LEU A 1 186 ? -7.681 -5.773 -14.342 1.00 88.12 186 LEU A O 1
ATOM 1488 N N . LEU A 1 187 ? -9.303 -4.219 -14.240 1.00 89.31 187 LEU A N 1
ATOM 1489 C CA . LEU A 1 187 ? -9.672 -4.304 -15.654 1.00 89.31 187 LEU A CA 1
ATOM 1490 C C . LEU A 1 187 ? -8.568 -3.767 -16.568 1.00 89.31 187 LEU A C 1
ATOM 1492 O O . LEU A 1 187 ? -8.280 -4.381 -17.591 1.00 89.31 187 LEU A O 1
ATOM 1496 N N . LEU A 1 188 ? -7.922 -2.663 -16.188 1.00 88.38 188 LEU A N 1
ATOM 1497 C CA . LEU A 1 188 ? -6.830 -2.060 -16.945 1.00 88.38 188 LEU A CA 1
ATOM 1498 C C . LEU A 1 188 ? -5.634 -3.015 -17.049 1.00 88.38 188 LEU A C 1
ATOM 1500 O O . LEU A 1 188 ? -5.149 -3.267 -18.147 1.00 88.38 188 LEU A O 1
ATOM 1504 N N . ILE A 1 189 ? -5.197 -3.590 -15.925 1.00 87.50 189 ILE A N 1
ATOM 1505 C CA . ILE A 1 189 ? -4.064 -4.527 -15.869 1.00 87.50 189 ILE A CA 1
ATOM 1506 C C . ILE A 1 189 ? -4.413 -5.852 -16.564 1.00 87.50 189 ILE A C 1
ATOM 1508 O O . ILE A 1 189 ? -3.584 -6.421 -17.267 1.00 87.50 189 ILE A O 1
ATOM 1512 N N . ARG A 1 190 ? -5.649 -6.345 -16.426 1.00 90.12 190 ARG A N 1
ATOM 1513 C CA . ARG A 1 190 ? -6.092 -7.572 -17.106 1.00 90.12 190 ARG A CA 1
ATOM 1514 C C . ARG A 1 190 ? -6.226 -7.393 -18.616 1.00 90.12 190 ARG A C 1
ATOM 1516 O O . ARG A 1 190 ? -5.942 -8.325 -19.361 1.00 90.12 190 ARG A O 1
ATOM 1523 N N . GLY A 1 191 ? -6.689 -6.235 -19.072 1.00 88.12 191 GLY A N 1
ATOM 1524 C CA . GLY A 1 191 ? -7.212 -6.078 -20.426 1.00 88.12 191 GLY A CA 1
ATOM 1525 C C . GLY A 1 191 ? -8.595 -6.720 -20.597 1.00 88.12 191 GLY A C 1
ATOM 1526 O O . GLY A 1 191 ? -9.140 -7.341 -19.679 1.00 88.12 191 GLY A O 1
ATOM 1527 N N . ILE A 1 192 ? -9.184 -6.542 -21.781 1.00 87.00 192 ILE A N 1
ATOM 1528 C CA . ILE A 1 192 ? -10.589 -6.899 -22.046 1.00 87.00 192 ILE A CA 1
ATOM 1529 C C . ILE A 1 192 ? -10.676 -8.215 -22.820 1.00 87.00 192 ILE A C 1
ATOM 1531 O O . ILE A 1 192 ? -11.259 -9.183 -22.330 1.00 87.00 192 ILE A O 1
ATOM 1535 N N . SER A 1 193 ? -10.089 -8.260 -24.017 1.00 83.19 193 SER A N 1
ATOM 1536 C CA . SER A 1 193 ? -10.124 -9.428 -24.898 1.00 83.19 193 SER A CA 1
ATOM 1537 C C . SER A 1 193 ? -8.779 -9.639 -25.605 1.00 83.19 193 SER A C 1
ATOM 1539 O O . SER A 1 193 ? -8.012 -8.687 -25.751 1.00 83.19 193 SER A O 1
ATOM 1541 N N . PRO A 1 194 ? -8.455 -10.871 -26.042 1.00 77.56 194 PRO A N 1
ATOM 1542 C CA . PRO A 1 194 ? -7.199 -11.152 -26.745 1.00 77.56 194 PRO A CA 1
ATOM 1543 C C . PRO A 1 194 ? -7.045 -10.382 -28.065 1.00 77.56 194 PRO A C 1
ATOM 1545 O O . PRO A 1 194 ? -5.935 -10.047 -28.453 1.00 77.56 194 PRO A O 1
ATOM 1548 N N . GLU A 1 195 ? -8.159 -10.083 -28.732 1.00 78.25 195 GLU A N 1
ATOM 1549 C CA . GLU A 1 195 ? -8.219 -9.404 -30.036 1.00 78.25 195 GLU A CA 1
ATOM 1550 C C . GLU A 1 195 ? -8.391 -7.876 -29.942 1.00 78.25 195 GLU A C 1
ATOM 1552 O O . GLU A 1 195 ? -8.550 -7.198 -30.956 1.00 78.25 195 GLU A O 1
ATOM 1557 N N . HIS A 1 196 ? -8.374 -7.309 -28.730 1.00 77.81 196 HIS A N 1
ATOM 1558 C CA . HIS A 1 196 ? -8.486 -5.863 -28.544 1.00 77.81 196 HIS A CA 1
ATOM 1559 C C . HIS A 1 196 ? -7.183 -5.157 -28.931 1.00 77.81 196 HIS A C 1
ATOM 1561 O O . HIS A 1 196 ? -6.133 -5.450 -28.371 1.00 77.81 196 HIS A O 1
ATOM 1567 N N . ALA A 1 197 ? -7.263 -4.155 -29.812 1.00 71.38 197 ALA A N 1
ATOM 1568 C CA . ALA A 1 197 ? -6.088 -3.427 -30.300 1.00 71.38 197 ALA A CA 1
ATOM 1569 C C . ALA A 1 197 ? -5.389 -2.558 -29.232 1.00 71.38 197 ALA A C 1
ATOM 1571 O O . ALA A 1 197 ? -4.188 -2.338 -29.320 1.00 71.38 197 ALA A O 1
ATOM 1572 N N . LEU A 1 198 ? -6.130 -2.053 -28.236 1.00 70.69 198 LEU A N 1
ATOM 1573 C CA . LEU A 1 198 ? -5.592 -1.169 -27.185 1.00 70.69 198 LEU A CA 1
ATOM 1574 C C . LEU A 1 198 ? -5.402 -1.863 -25.830 1.00 70.69 198 LEU A C 1
ATOM 1576 O O . LEU A 1 198 ? -4.591 -1.423 -25.023 1.00 70.69 198 LEU A O 1
ATOM 1580 N N . LEU A 1 199 ? -6.182 -2.912 -25.551 1.00 81.25 199 LEU A N 1
ATOM 1581 C CA . LEU A 1 199 ? -6.175 -3.619 -24.268 1.00 81.25 199 LEU A CA 1
ATOM 1582 C C . LEU A 1 199 ? -6.182 -5.142 -24.472 1.00 81.25 199 LEU A C 1
ATOM 1584 O O . LEU A 1 199 ? -7.146 -5.797 -24.047 1.00 81.25 199 LEU A O 1
ATOM 1588 N N . PRO A 1 200 ? -5.136 -5.721 -25.103 1.00 85.12 200 PRO A N 1
ATOM 1589 C CA . PRO A 1 200 ? -4.992 -7.167 -25.175 1.00 85.12 200 PRO A CA 1
ATOM 1590 C C . PRO A 1 200 ? -5.003 -7.794 -23.779 1.00 85.12 200 PRO A C 1
ATOM 1592 O O . PRO A 1 200 ? -4.548 -7.196 -22.793 1.00 85.12 200 PRO A O 1
ATOM 1595 N N . LEU A 1 201 ? -5.562 -9.000 -23.708 1.00 88.12 201 LEU A N 1
ATOM 1596 C CA . LEU A 1 201 ? -5.728 -9.754 -22.472 1.00 88.12 201 LEU A CA 1
ATOM 1597 C C . LEU A 1 201 ? -4.369 -10.240 -21.942 1.00 88.12 201 LEU A C 1
ATOM 1599 O O . LEU A 1 201 ? -3.737 -11.102 -22.550 1.00 88.12 201 LEU A O 1
ATOM 1603 N N . VAL A 1 202 ? -3.971 -9.749 -20.768 1.00 87.88 202 VAL A N 1
ATOM 1604 C CA . VAL A 1 202 ? -2.818 -10.242 -20.006 1.00 87.88 202 VAL A CA 1
ATOM 1605 C C . VAL A 1 202 ? -3.318 -11.227 -18.958 1.00 87.88 202 VAL A C 1
ATOM 1607 O O . VAL A 1 202 ? -4.172 -10.906 -18.123 1.00 87.88 202 VAL A O 1
ATOM 1610 N N . ARG A 1 203 ? -2.797 -12.456 -18.994 1.00 85.62 203 ARG A N 1
ATOM 1611 C CA . ARG A 1 203 ? -3.253 -13.516 -18.089 1.00 85.62 203 ARG A CA 1
ATOM 1612 C C . ARG A 1 203 ? -2.846 -13.195 -16.656 1.00 85.62 203 ARG A C 1
ATOM 1614 O O . ARG A 1 203 ? -1.725 -12.774 -16.399 1.00 85.62 203 ARG A O 1
ATOM 1621 N N . THR A 1 204 ? -3.719 -13.496 -15.699 1.00 83.19 204 THR A N 1
ATOM 1622 C CA . THR A 1 204 ? -3.438 -13.331 -14.262 1.00 83.19 204 THR A CA 1
ATOM 1623 C C . THR A 1 204 ? -2.238 -14.150 -13.780 1.00 83.19 204 THR A C 1
ATOM 1625 O O . THR A 1 204 ? -1.637 -13.804 -12.771 1.00 83.19 204 THR A O 1
ATOM 1628 N N . SER A 1 205 ? -1.854 -15.208 -14.503 1.00 83.19 205 SER A N 1
ATOM 1629 C CA . SER A 1 205 ? -0.639 -15.994 -14.243 1.00 83.19 205 SER A CA 1
ATOM 1630 C C . SER A 1 205 ? 0.662 -15.244 -14.547 1.00 83.19 205 SER A C 1
ATOM 1632 O O . SER A 1 205 ? 1.721 -15.655 -14.091 1.00 83.19 205 SER A O 1
ATOM 1634 N N . GLU A 1 206 ? 0.597 -14.176 -15.342 1.00 84.31 206 GLU A N 1
ATOM 1635 C CA . GLU A 1 206 ? 1.751 -13.357 -15.739 1.00 84.31 206 GLU A CA 1
ATOM 1636 C C . GLU A 1 206 ? 1.916 -12.133 -14.833 1.00 84.31 206 GLU A C 1
ATOM 1638 O O . GLU A 1 206 ? 2.880 -11.378 -14.955 1.00 84.31 206 GLU A O 1
ATOM 1643 N N . TRP A 1 207 ? 0.983 -11.930 -13.901 1.00 83.75 207 TRP A N 1
ATOM 1644 C CA . TRP A 1 207 ? 1.039 -10.831 -12.953 1.00 83.75 207 TRP A CA 1
ATOM 1645 C C . TRP A 1 207 ? 2.144 -11.106 -11.931 1.00 83.75 207 TRP A C 1
ATOM 1647 O O . TRP A 1 207 ? 2.191 -12.171 -11.316 1.00 83.75 207 TRP A O 1
ATOM 1657 N N . GLY A 1 208 ? 3.045 -10.141 -11.735 1.00 77.81 208 GLY A N 1
ATOM 1658 C CA . GLY A 1 208 ? 4.103 -10.254 -10.734 1.00 77.81 208 GLY A CA 1
ATOM 1659 C C . GLY A 1 208 ? 3.568 -10.440 -9.312 1.00 77.81 208 GLY A C 1
ATOM 1660 O O . GLY A 1 208 ? 2.550 -9.859 -8.933 1.00 77.81 208 GLY A O 1
ATOM 1661 N N . GLY A 1 209 ? 4.288 -11.222 -8.501 1.00 76.69 209 GLY A N 1
ATOM 1662 C CA . GLY A 1 209 ? 3.869 -11.567 -7.138 1.00 76.69 209 GLY A CA 1
ATOM 1663 C C . GLY A 1 209 ? 3.750 -10.363 -6.198 1.00 76.69 209 GLY A C 1
ATOM 1664 O O . GLY A 1 209 ? 2.810 -10.298 -5.409 1.00 76.69 209 GLY A O 1
ATOM 1665 N N . LEU A 1 210 ? 4.646 -9.373 -6.300 1.00 74.62 210 LEU A N 1
ATOM 1666 C CA . LEU A 1 210 ? 4.557 -8.154 -5.488 1.00 74.62 210 LEU A CA 1
ATOM 1667 C C . LEU A 1 210 ? 3.342 -7.303 -5.884 1.00 74.62 210 LEU A C 1
ATOM 1669 O O . LEU A 1 210 ? 2.568 -6.907 -5.014 1.00 74.62 210 LEU A O 1
ATOM 1673 N N . MET A 1 211 ? 3.148 -7.058 -7.185 1.00 78.25 211 MET A N 1
ATOM 1674 C CA . MET A 1 211 ? 1.976 -6.348 -7.704 1.00 78.25 211 MET A CA 1
ATOM 1675 C C . MET A 1 211 ? 0.678 -7.025 -7.255 1.00 78.25 211 MET A C 1
ATOM 1677 O O . MET A 1 211 ? -0.203 -6.359 -6.710 1.00 78.25 211 MET A O 1
ATOM 1681 N N . LEU A 1 212 ? 0.578 -8.348 -7.416 1.00 80.56 212 LEU A N 1
ATOM 1682 C CA . LEU A 1 212 ? -0.594 -9.112 -6.999 1.00 80.56 212 LEU A CA 1
ATOM 1683 C C . LEU A 1 212 ? -0.830 -8.995 -5.489 1.00 80.56 212 LEU A C 1
ATOM 1685 O O . LEU A 1 212 ? -1.954 -8.725 -5.076 1.00 80.56 212 LEU A O 1
ATOM 1689 N N . ASN A 1 213 ? 0.216 -9.115 -4.668 1.00 84.62 213 ASN A N 1
ATOM 1690 C CA . ASN A 1 213 ? 0.099 -8.959 -3.218 1.00 84.62 213 ASN A CA 1
ATOM 1691 C C . ASN A 1 213 ? -0.396 -7.567 -2.825 1.00 84.62 213 ASN A C 1
ATOM 1693 O O . ASN A 1 213 ? -1.265 -7.462 -1.961 1.00 84.62 213 ASN A O 1
ATOM 1697 N N . ILE A 1 214 ? 0.111 -6.503 -3.452 1.00 81.06 214 ILE A N 1
ATOM 1698 C CA . ILE A 1 214 ? -0.331 -5.129 -3.176 1.00 81.06 214 ILE A CA 1
ATOM 1699 C C . ILE A 1 214 ? -1.805 -4.957 -3.560 1.00 81.06 214 ILE A C 1
ATOM 1701 O O . ILE A 1 214 ? -2.589 -4.421 -2.774 1.00 81.06 214 ILE A O 1
ATOM 1705 N N . ILE A 1 215 ? -2.210 -5.446 -4.734 1.00 79.88 215 ILE A N 1
ATOM 1706 C CA . ILE A 1 215 ? -3.597 -5.369 -5.210 1.00 79.88 215 ILE A CA 1
ATOM 1707 C C . ILE A 1 215 ? -4.535 -6.160 -4.290 1.00 79.88 215 ILE A C 1
ATOM 1709 O O . ILE A 1 215 ? -5.548 -5.627 -3.837 1.00 79.88 215 ILE A O 1
ATOM 1713 N N . VAL A 1 216 ? -4.197 -7.408 -3.967 1.00 84.75 216 VAL A N 1
ATOM 1714 C CA . VAL A 1 216 ? -5.023 -8.270 -3.110 1.00 84.75 216 VAL A CA 1
ATOM 1715 C C . VAL A 1 216 ? -5.094 -7.709 -1.692 1.00 84.75 216 VAL A C 1
ATOM 1717 O O . VAL A 1 216 ? -6.186 -7.601 -1.143 1.00 84.75 216 VAL A O 1
ATOM 1720 N N . SER A 1 217 ? -3.967 -7.280 -1.118 1.00 85.94 217 SER A N 1
ATOM 1721 C CA . SER A 1 217 ? -3.926 -6.732 0.244 1.00 85.94 217 SER A CA 1
ATOM 1722 C C . SER A 1 217 ? -4.704 -5.424 0.353 1.00 85.94 217 SER A C 1
ATOM 1724 O O . SER A 1 217 ? -5.476 -5.241 1.291 1.00 85.94 217 SER A O 1
ATOM 1726 N N . SER A 1 218 ? -4.546 -4.515 -0.614 1.00 78.75 218 SER A N 1
ATOM 1727 C CA . SER A 1 218 ? -5.305 -3.259 -0.635 1.00 78.75 218 SER A CA 1
ATOM 1728 C C . SER A 1 218 ? -6.803 -3.503 -0.817 1.00 78.75 218 SER A C 1
ATOM 1730 O O . SER A 1 218 ? -7.602 -2.934 -0.077 1.00 78.75 218 SER A O 1
ATOM 1732 N N . THR A 1 219 ? -7.192 -4.408 -1.719 1.00 81.69 219 THR A N 1
ATOM 1733 C CA . THR A 1 219 ? -8.595 -4.804 -1.914 1.00 81.69 219 THR A CA 1
ATOM 1734 C C . THR A 1 219 ? -9.178 -5.416 -0.639 1.00 81.69 219 THR A C 1
ATOM 1736 O O . THR A 1 219 ? -10.256 -5.020 -0.198 1.00 81.69 219 THR A O 1
ATOM 1739 N N . ALA A 1 220 ? -8.444 -6.330 0.002 1.00 88.31 220 ALA A N 1
ATOM 1740 C CA . ALA A 1 220 ? -8.847 -6.956 1.256 1.00 88.31 220 ALA A CA 1
ATOM 1741 C C . ALA A 1 220 ? -9.000 -5.933 2.390 1.00 88.31 220 ALA A C 1
ATOM 1743 O O . ALA A 1 220 ? -9.946 -6.030 3.164 1.00 88.31 220 ALA A O 1
ATOM 1744 N N . LEU A 1 221 ? -8.129 -4.924 2.477 1.00 86.38 221 LEU A N 1
ATOM 1745 C CA . LEU A 1 221 ? -8.248 -3.847 3.463 1.00 86.38 221 LEU A CA 1
ATOM 1746 C C . LEU A 1 221 ? -9.465 -2.954 3.196 1.00 86.38 221 LEU A C 1
ATOM 1748 O O . LEU A 1 221 ? -10.245 -2.697 4.112 1.00 86.38 221 LEU A O 1
ATOM 1752 N N . VAL A 1 222 ? -9.648 -2.501 1.952 1.00 81.06 222 VAL A N 1
ATOM 1753 C CA . VAL A 1 222 ? -10.745 -1.597 1.565 1.00 81.06 222 VAL A CA 1
ATOM 1754 C C . VAL A 1 222 ? -12.108 -2.258 1.756 1.00 81.06 222 VAL A C 1
ATOM 1756 O O . VAL A 1 222 ? -13.033 -1.603 2.228 1.00 81.06 222 VAL A O 1
ATOM 1759 N N . LEU A 1 223 ? -12.237 -3.546 1.429 1.00 84.19 223 LEU A N 1
ATOM 1760 C CA . LEU A 1 223 ? -13.485 -4.293 1.602 1.00 84.19 223 LEU A CA 1
ATOM 1761 C C . LEU A 1 223 ? -13.644 -4.840 3.027 1.00 84.19 223 LEU A C 1
ATOM 1763 O O . LEU A 1 223 ? -14.735 -4.807 3.591 1.00 84.19 223 LEU A O 1
ATOM 1767 N N . GLY A 1 224 ? -12.561 -5.320 3.636 1.00 90.75 224 GLY A N 1
ATOM 1768 C CA . GLY A 1 224 ? -12.577 -5.965 4.946 1.00 90.75 224 GLY A CA 1
ATOM 1769 C C . GLY A 1 224 ? -12.789 -4.993 6.103 1.00 90.75 224 GLY A C 1
ATOM 1770 O O . GLY A 1 224 ? -13.503 -5.327 7.046 1.00 90.75 224 GLY A O 1
ATOM 1771 N N . LEU A 1 225 ? -12.241 -3.775 6.033 1.00 91.88 225 LEU A N 1
ATOM 1772 C CA . LEU A 1 225 ? -12.418 -2.762 7.076 1.00 91.88 225 LEU A CA 1
ATOM 1773 C C . LEU A 1 225 ? -13.897 -2.381 7.303 1.00 91.88 225 LEU A C 1
ATOM 1775 O O . LEU A 1 225 ? -14.345 -2.477 8.448 1.00 91.88 225 LEU A O 1
ATOM 1779 N N . PRO A 1 226 ? -14.689 -1.967 6.290 1.00 90.56 226 PRO A N 1
ATOM 1780 C CA . PRO A 1 226 ? -16.085 -1.594 6.506 1.00 90.56 226 PRO A CA 1
ATOM 1781 C C . PRO A 1 226 ? -16.928 -2.781 6.974 1.00 90.56 226 PRO A C 1
ATOM 1783 O O . PRO A 1 226 ? -17.763 -2.609 7.860 1.00 90.56 226 PRO A O 1
ATOM 1786 N N . ILE A 1 227 ? -16.674 -3.988 6.454 1.00 93.31 227 ILE A N 1
ATOM 1787 C CA . ILE A 1 227 ? -17.339 -5.215 6.915 1.00 93.31 227 ILE A CA 1
ATOM 1788 C C . ILE A 1 227 ? -17.001 -5.474 8.390 1.00 93.31 227 ILE A C 1
ATOM 1790 O O . ILE A 1 227 ? -17.896 -5.707 9.200 1.00 93.31 227 ILE A O 1
ATOM 1794 N N . GLY A 1 228 ? -15.727 -5.359 8.768 1.00 93.81 228 GLY A N 1
ATOM 1795 C CA . GLY A 1 228 ? -15.273 -5.504 10.148 1.00 93.81 228 GLY A CA 1
ATOM 1796 C C . GLY A 1 228 ? -15.913 -4.482 11.090 1.00 93.81 228 GLY A C 1
ATOM 1797 O O . GLY A 1 228 ? -16.374 -4.844 12.172 1.00 93.81 228 GLY A O 1
ATOM 1798 N N . ILE A 1 229 ? -16.018 -3.218 10.667 1.00 94.44 229 ILE A N 1
ATOM 1799 C CA . ILE A 1 229 ? -16.706 -2.162 11.424 1.00 94.44 229 ILE A CA 1
ATOM 1800 C C . ILE A 1 229 ? -18.199 -2.482 11.558 1.00 94.44 229 ILE A C 1
ATOM 1802 O O . ILE A 1 229 ? -18.740 -2.393 12.661 1.00 94.44 229 ILE A O 1
ATOM 1806 N N . ALA A 1 230 ? -18.865 -2.893 10.477 1.00 95.44 230 ALA A N 1
ATOM 1807 C CA . ALA A 1 230 ? -20.281 -3.254 10.495 1.00 95.44 230 ALA A CA 1
ATOM 1808 C C . ALA A 1 230 ? -20.557 -4.419 11.459 1.00 95.44 230 ALA A C 1
ATOM 1810 O O . ALA A 1 230 ? -21.470 -4.335 12.279 1.00 95.44 230 ALA A O 1
ATOM 1811 N N . LEU A 1 231 ? -19.725 -5.463 11.442 1.00 95.75 231 LEU A N 1
ATOM 1812 C CA . LEU A 1 231 ? -19.815 -6.593 12.372 1.00 95.75 231 LEU A CA 1
ATOM 1813 C C . LEU A 1 231 ? -19.536 -6.174 13.822 1.00 95.75 231 LEU A C 1
ATOM 1815 O O . LEU A 1 231 ? -20.229 -6.610 14.744 1.00 95.75 231 LEU A O 1
ATOM 1819 N N . ALA A 1 232 ? -18.565 -5.283 14.044 1.00 94.75 232 ALA A N 1
ATOM 1820 C CA . ALA A 1 232 ? -18.263 -4.747 15.368 1.00 94.75 232 ALA A CA 1
ATOM 1821 C C . ALA A 1 232 ? -19.420 -3.906 15.937 1.00 94.75 232 ALA A C 1
ATOM 1823 O O . ALA A 1 232 ? -19.698 -3.968 17.139 1.00 94.75 232 ALA A O 1
ATOM 1824 N N . LEU A 1 233 ? -20.116 -3.144 15.086 1.00 95.81 233 LEU A N 1
ATOM 1825 C CA . LEU A 1 233 ? -21.343 -2.435 15.449 1.00 95.81 233 LEU A CA 1
ATOM 1826 C C . LEU A 1 233 ? -22.497 -3.414 15.696 1.00 95.81 233 LEU A C 1
ATOM 1828 O O . LEU A 1 233 ? -23.184 -3.287 16.709 1.00 95.81 233 LEU A O 1
ATOM 1832 N N . GLY A 1 234 ? -22.655 -4.436 14.850 1.00 95.06 234 GLY A N 1
ATOM 1833 C CA . GLY A 1 234 ? -23.652 -5.497 15.005 1.00 95.06 234 GLY A CA 1
ATOM 1834 C C . GLY A 1 234 ? -23.517 -6.260 16.327 1.00 95.06 234 GLY A C 1
ATOM 1835 O O . GLY A 1 234 ? -24.516 -6.524 16.993 1.00 95.06 234 GLY A O 1
ATOM 1836 N N . ARG A 1 235 ? -22.285 -6.486 16.803 1.00 95.19 235 ARG A N 1
ATOM 1837 C CA . ARG A 1 235 ? -22.003 -7.050 18.138 1.00 95.19 235 ARG A CA 1
ATOM 1838 C C . ARG A 1 235 ? -22.565 -6.205 19.293 1.00 95.19 235 ARG A C 1
ATOM 1840 O O . ARG A 1 235 ? -22.841 -6.751 20.360 1.00 95.19 235 ARG A O 1
ATOM 1847 N N . ARG A 1 236 ? -22.731 -4.888 19.106 1.00 95.38 236 ARG A N 1
ATOM 1848 C CA . ARG A 1 236 ? -23.335 -3.966 20.091 1.00 95.38 236 ARG A CA 1
ATOM 1849 C C . ARG A 1 236 ? -24.846 -3.767 19.902 1.00 95.38 236 ARG A C 1
ATOM 1851 O O . ARG A 1 236 ? -25.435 -2.986 20.644 1.00 95.38 236 ARG A O 1
ATOM 1858 N N . SER A 1 237 ? -25.471 -4.442 18.937 1.00 95.38 237 SER A N 1
ATOM 1859 C CA . SER A 1 237 ? -26.908 -4.318 18.681 1.00 95.38 237 SER A CA 1
ATOM 1860 C C . SER A 1 237 ? -27.753 -4.875 19.832 1.00 95.38 237 SER A C 1
ATOM 1862 O O . SER A 1 237 ? -27.369 -5.837 20.500 1.00 95.38 237 SER A O 1
ATOM 1864 N N . GLN A 1 238 ? -28.929 -4.276 20.038 1.00 93.94 238 GLN A N 1
ATOM 1865 C CA . GLN A 1 238 ? -29.931 -4.739 21.005 1.00 93.94 238 GLN A CA 1
ATOM 1866 C C . GLN A 1 238 ? -30.720 -5.957 20.493 1.00 93.94 238 GLN A C 1
ATOM 1868 O O . GLN A 1 238 ? -31.316 -6.674 21.291 1.00 93.94 238 GLN A O 1
ATOM 1873 N N . LEU A 1 239 ? -30.706 -6.222 19.179 1.00 96.69 239 LEU A N 1
ATOM 1874 C CA . LEU A 1 239 ? -31.381 -7.375 18.582 1.00 96.69 239 LEU A CA 1
ATOM 1875 C C . LEU A 1 239 ? -30.575 -8.661 18.855 1.00 96.69 239 LEU A C 1
ATOM 1877 O O . LEU A 1 239 ? -29.463 -8.795 18.329 1.00 96.69 239 LEU A O 1
ATOM 1881 N N . PRO A 1 240 ? -31.111 -9.628 19.627 1.00 92.62 240 PRO A N 1
ATOM 1882 C CA . PRO A 1 240 ? -30.344 -10.780 20.104 1.00 92.62 240 PRO A CA 1
ATOM 1883 C C . PRO A 1 240 ? -29.855 -11.681 18.965 1.00 92.62 240 PRO A C 1
ATOM 1885 O O . PRO A 1 240 ? -28.719 -12.144 19.004 1.00 92.62 240 PRO A O 1
ATOM 1888 N N . VAL A 1 241 ? -30.669 -11.865 17.919 1.00 96.50 241 VAL A N 1
ATOM 1889 C CA . VAL A 1 241 ? -30.313 -12.679 16.745 1.00 96.50 241 VAL A CA 1
ATOM 1890 C C . VAL A 1 241 ? -29.142 -12.059 15.979 1.00 96.50 241 VAL A C 1
ATOM 1892 O O . VAL A 1 241 ? -28.148 -12.732 15.722 1.00 96.50 241 VAL A O 1
ATOM 1895 N N . LEU A 1 242 ? -29.215 -10.760 15.668 1.00 95.69 242 LEU A N 1
ATOM 1896 C CA . LEU A 1 242 ? -28.151 -10.059 14.944 1.00 95.69 242 LEU A CA 1
ATOM 1897 C C . LEU A 1 242 ? -26.840 -10.060 15.742 1.00 95.69 242 LEU A C 1
ATOM 1899 O O . LEU A 1 242 ? -25.778 -10.351 15.197 1.00 95.69 242 LEU A O 1
ATOM 1903 N N . ARG A 1 243 ? -26.919 -9.787 17.050 1.00 96.31 243 ARG A N 1
ATOM 1904 C CA . ARG A 1 243 ? -25.761 -9.825 17.948 1.00 96.31 243 ARG A CA 1
ATOM 1905 C C . ARG A 1 243 ? -25.119 -11.213 17.987 1.00 96.31 243 ARG A C 1
ATOM 1907 O O . ARG A 1 243 ? -23.896 -11.301 17.898 1.00 96.31 243 ARG A O 1
ATOM 1914 N N . ALA A 1 244 ? -25.917 -12.275 18.115 1.00 96.50 244 ALA A N 1
ATOM 1915 C CA . ALA A 1 244 ? -25.421 -13.648 18.150 1.00 96.50 244 ALA A CA 1
ATOM 1916 C C . ALA A 1 244 ? -24.715 -14.032 16.841 1.00 96.50 244 ALA A C 1
ATOM 1918 O O . ALA A 1 244 ? -23.606 -14.560 16.892 1.00 96.50 244 ALA A O 1
ATOM 1919 N N . LEU A 1 245 ? -25.297 -13.687 15.684 1.00 97.06 245 LEU A N 1
ATOM 1920 C CA . LEU A 1 245 ? -24.690 -13.935 14.371 1.00 97.06 245 LEU A CA 1
ATOM 1921 C C . LEU A 1 245 ? -23.348 -13.206 14.204 1.00 97.06 245 LEU A C 1
ATOM 1923 O O . LEU A 1 245 ? -22.368 -13.820 13.787 1.00 97.06 245 LEU A O 1
ATOM 1927 N N . CYS A 1 246 ? -23.266 -11.921 14.573 1.00 96.88 246 CYS A N 1
ATOM 1928 C CA . CYS A 1 246 ? -22.011 -11.168 14.492 1.00 96.88 246 CYS A CA 1
ATOM 1929 C C . CYS A 1 246 ? -20.930 -11.734 15.425 1.00 96.88 246 CYS A C 1
ATOM 1931 O O . CYS A 1 246 ? -19.773 -11.821 15.023 1.00 96.88 246 CYS A O 1
ATOM 1933 N N . ILE A 1 247 ? -21.285 -12.122 16.657 1.00 95.94 247 ILE A N 1
ATOM 1934 C CA . ILE A 1 247 ? -20.337 -12.738 17.600 1.00 95.94 247 ILE A CA 1
ATOM 1935 C C . ILE A 1 247 ? -19.834 -14.074 17.051 1.00 95.94 247 ILE A C 1
ATOM 1937 O O . ILE A 1 247 ? -18.625 -14.279 17.005 1.00 95.94 247 ILE A O 1
ATOM 1941 N N . ALA A 1 248 ? -20.740 -14.945 16.599 1.00 96.12 248 ALA A N 1
ATOM 1942 C CA . ALA A 1 248 ? -20.385 -16.254 16.059 1.00 96.12 248 ALA A CA 1
ATOM 1943 C C . ALA A 1 248 ? -19.443 -16.137 14.853 1.00 96.12 248 ALA A C 1
ATOM 1945 O O . ALA A 1 248 ? -18.421 -16.814 14.811 1.00 96.12 248 ALA A O 1
ATOM 1946 N N . PHE A 1 249 ? -19.736 -15.233 13.912 1.00 95.69 249 PHE A N 1
ATOM 1947 C CA . PHE A 1 249 ? -18.871 -14.996 12.756 1.00 95.69 249 PHE A CA 1
ATOM 1948 C C . PHE A 1 249 ? -17.480 -14.482 13.161 1.00 95.69 249 PHE A C 1
ATOM 1950 O O . PHE A 1 249 ? -16.473 -14.993 12.678 1.00 95.69 249 PHE A O 1
ATOM 1957 N N . ILE A 1 250 ? -17.406 -13.493 14.063 1.00 95.25 250 ILE A N 1
ATOM 1958 C CA . ILE A 1 250 ? -16.125 -12.922 14.512 1.00 95.25 250 ILE A CA 1
ATOM 1959 C C . ILE A 1 250 ? -15.271 -13.977 15.221 1.00 95.25 250 ILE A C 1
ATOM 1961 O O . ILE A 1 250 ? -14.082 -14.086 14.931 1.00 95.25 250 ILE A O 1
ATOM 1965 N N . GLU A 1 251 ? -15.852 -14.731 16.153 1.00 96.75 251 GLU A N 1
ATOM 1966 C CA . GLU A 1 251 ? -15.111 -15.743 16.911 1.00 96.75 251 GLU A CA 1
ATOM 1967 C C . GLU A 1 251 ? -14.711 -16.935 16.032 1.00 96.75 251 GLU A C 1
ATOM 1969 O O . GLU A 1 251 ? -13.610 -17.449 16.200 1.00 96.75 251 GLU A O 1
ATOM 1974 N N . TRP A 1 252 ? -15.523 -17.314 15.036 1.00 9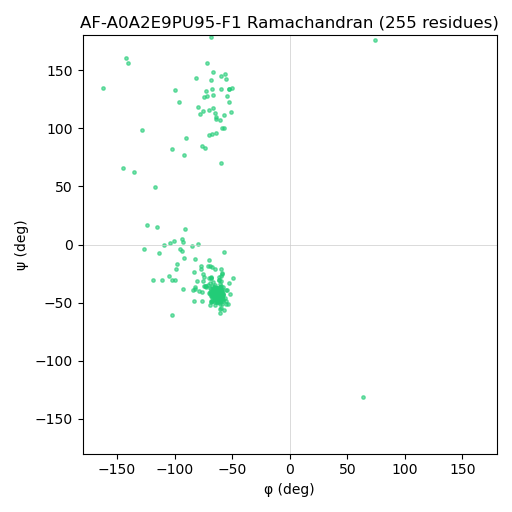6.19 252 TRP A N 1
ATOM 1975 C CA . TRP A 1 252 ? -15.117 -18.309 14.038 1.00 96.19 252 TRP A CA 1
ATOM 1976 C C . TRP A 1 252 ? -13.882 -17.831 13.279 1.00 96.19 252 TRP A C 1
ATOM 1978 O O . TRP A 1 252 ? -12.854 -18.501 13.312 1.00 96.19 252 TRP A O 1
ATOM 1988 N N . ILE A 1 253 ? -13.951 -16.674 12.613 1.00 93.81 253 ILE A N 1
ATOM 1989 C CA . ILE A 1 253 ? -12.838 -16.179 11.788 1.00 93.81 253 ILE A CA 1
ATOM 1990 C C . ILE A 1 253 ? -11.571 -15.963 12.626 1.00 93.81 253 ILE A C 1
ATOM 1992 O O . ILE A 1 253 ? -10.475 -16.205 12.136 1.00 93.81 253 ILE A O 1
ATOM 1996 N N . ARG A 1 254 ? -11.699 -15.550 13.894 1.00 91.88 254 ARG A N 1
ATOM 1997 C CA . ARG A 1 254 ? -10.553 -15.398 14.810 1.00 91.88 254 ARG A CA 1
ATOM 1998 C C . ARG A 1 254 ? -10.006 -16.720 15.352 1.00 91.88 254 ARG A C 1
ATOM 2000 O O . ARG A 1 254 ? -8.857 -16.741 15.779 1.00 91.88 254 ARG A O 1
ATOM 2007 N N . GLY A 1 255 ? -10.828 -17.765 15.412 1.00 93.19 255 GLY A N 1
ATOM 2008 C CA . GLY A 1 255 ? -10.448 -19.093 15.897 1.00 93.19 255 GLY A CA 1
ATOM 2009 C C . GLY A 1 255 ? -9.963 -20.043 14.799 1.00 93.19 255 GLY A C 1
ATOM 2010 O O . GLY A 1 255 ? -9.437 -21.108 15.117 1.00 93.19 255 GLY A O 1
ATOM 2011 N N . ALA A 1 256 ? -10.147 -19.679 13.529 1.00 89.19 256 ALA A N 1
ATOM 2012 C CA . ALA A 1 256 ? -9.654 -20.431 12.384 1.00 89.19 256 ALA A CA 1
ATOM 2013 C C . ALA A 1 256 ? -8.165 -20.117 12.107 1.00 89.19 256 ALA A C 1
ATOM 2015 O O . ALA A 1 256 ? -7.750 -18.973 12.309 1.00 89.19 256 ALA A O 1
ATOM 2016 N N . PRO A 1 257 ? -7.367 -21.116 11.684 1.00 79.25 257 PRO A N 1
ATOM 2017 C CA . PRO A 1 257 ? -5.949 -20.954 11.357 1.00 79.25 257 PRO A CA 1
ATOM 2018 C C . PRO A 1 257 ? -5.698 -20.158 10.069 1.00 79.25 257 PRO A C 1
ATOM 2020 O O . PRO A 1 257 ? -6.566 -20.185 9.164 1.00 79.25 257 PRO A O 1
#